Protein AF-A0A958Z8B8-F1 (afdb_monomer)

Secondary structure (DSSP, 8-state):
-HHHHHTTT--------PPPSS-HHHHHHHHHT--GGG---HHHHHHHHHHHHHHHHHHHHHHTTTSTHHHHHHHHHHH----HHHHHHHHHHTTSPPPSP-GGGS--B-HHHHHHHHHHHHTTSS---EEEEESS-SSSEEEEGGGTEEEEETT--B-HHHHHHHIIIIIIIIIHHHHHHHHSSSTHHHH--TTHHHHHHHHHHHHHHHTT---HHHHHHHHHHHHHHHHHHTT--HHHHHHIIIIIS---HHHHHHHHHHHHGGG--GGGGHHHHHHHHHHHHHHTT--SHHHHSSS--GGGHHHHHHHHHTTSSPPPSS--GGGSS-----HHHHHHHHH--

Structure (mmCIF, N/CA/C/O backbone):
data_AF-A0A958Z8B8-F1
#
_entry.id   AF-A0A958Z8B8-F1
#
loop_
_atom_site.group_PDB
_atom_site.id
_atom_site.type_symbol
_atom_site.label_atom_id
_atom_site.label_alt_id
_atom_site.label_comp_id
_atom_site.label_asym_id
_atom_site.label_entity_id
_atom_site.label_seq_id
_atom_site.pdbx_PDB_ins_code
_atom_site.Cartn_x
_atom_site.Cartn_y
_atom_site.Cartn_z
_atom_site.occupancy
_atom_site.B_iso_or_equiv
_atom_site.auth_seq_id
_atom_site.auth_comp_id
_atom_site.auth_asym_id
_atom_site.auth_atom_id
_atom_site.pdbx_PDB_model_num
ATOM 1 N N . LYS A 1 1 ? 3.724 2.718 -23.819 1.00 90.88 1 LYS A N 1
ATOM 2 C CA . LYS A 1 1 ? 4.881 1.784 -23.816 1.00 90.88 1 LYS A CA 1
ATOM 3 C C . LYS A 1 1 ? 5.516 1.636 -25.199 1.00 90.88 1 LYS A C 1
ATOM 5 O O . LYS A 1 1 ? 6.610 2.139 -25.361 1.00 90.88 1 LYS A O 1
ATOM 10 N N . LYS A 1 2 ? 4.853 1.033 -26.205 1.00 93.25 2 LYS A N 1
ATOM 11 C CA . LYS A 1 2 ? 5.439 0.878 -27.560 1.00 93.25 2 LYS A CA 1
ATOM 12 C C . LYS A 1 2 ? 5.935 2.206 -28.155 1.00 93.25 2 LYS A C 1
ATOM 14 O O . LYS A 1 2 ? 7.105 2.302 -28.482 1.00 93.25 2 LYS A O 1
ATOM 19 N N . GLN A 1 3 ? 5.082 3.235 -28.181 1.00 95.06 3 GLN A N 1
ATOM 20 C CA . GLN A 1 3 ? 5.451 4.579 -28.656 1.00 95.06 3 GLN A CA 1
ATOM 21 C C . GLN A 1 3 ? 6.666 5.161 -27.915 1.00 95.06 3 GLN A C 1
ATOM 23 O O . GLN A 1 3 ? 7.610 5.582 -28.564 1.00 95.06 3 GLN A O 1
ATOM 28 N N . PHE A 1 4 ? 6.679 5.080 -26.579 1.00 97.00 4 PHE A N 1
ATOM 29 C CA . PHE A 1 4 ? 7.802 5.521 -25.740 1.00 97.00 4 PHE A CA 1
ATOM 30 C C . PHE A 1 4 ? 9.134 4.837 -26.088 1.00 97.00 4 PHE A C 1
ATOM 32 O O . PHE A 1 4 ? 10.186 5.463 -26.085 1.00 97.00 4 PHE A O 1
ATOM 39 N N . TYR A 1 5 ? 9.109 3.540 -26.402 1.00 96.50 5 TYR A N 1
ATOM 40 C CA . TYR A 1 5 ? 10.322 2.819 -26.799 1.00 96.50 5 TYR A CA 1
ATOM 41 C C . TYR A 1 5 ? 10.745 3.149 -28.231 1.00 96.50 5 TYR A C 1
ATOM 43 O O . TYR A 1 5 ? 11.934 3.317 -28.489 1.00 96.50 5 TYR A O 1
ATOM 51 N N . CYS A 1 6 ? 9.791 3.295 -29.153 1.00 96.56 6 CYS A N 1
ATOM 52 C CA . CYS A 1 6 ? 10.074 3.699 -30.530 1.00 96.56 6 CYS A CA 1
ATOM 53 C C . CYS A 1 6 ? 10.663 5.116 -30.616 1.00 96.56 6 CYS A C 1
ATOM 55 O O . CYS A 1 6 ? 11.515 5.360 -31.464 1.00 96.56 6 CYS A O 1
ATOM 57 N N . SER A 1 7 ? 10.266 6.027 -29.724 1.00 96.00 7 SER A N 1
ATOM 58 C CA . SER A 1 7 ? 10.799 7.394 -29.651 1.00 96.00 7 SER A CA 1
ATOM 59 C C . SER A 1 7 ? 12.156 7.498 -28.944 1.00 96.00 7 SER A C 1
ATOM 61 O O . SER A 1 7 ? 12.593 8.606 -28.640 1.00 96.00 7 SER A O 1
ATOM 63 N N . LYS A 1 8 ? 12.816 6.367 -28.647 1.00 95.62 8 LYS A N 1
ATOM 64 C CA . LYS A 1 8 ? 14.061 6.319 -27.861 1.00 95.62 8 LYS A CA 1
ATOM 65 C C . LYS A 1 8 ? 13.925 7.057 -26.521 1.00 95.62 8 LYS A C 1
ATOM 67 O O . LYS A 1 8 ? 14.813 7.803 -26.134 1.00 95.62 8 LYS A O 1
ATOM 72 N N . TYR A 1 9 ? 12.798 6.836 -25.840 1.00 96.38 9 TYR A N 1
ATOM 73 C CA . TYR A 1 9 ? 12.471 7.387 -24.519 1.00 96.38 9 TYR A CA 1
ATOM 74 C C . TYR A 1 9 ? 12.188 8.897 -24.478 1.00 96.38 9 TYR A C 1
ATOM 76 O O . TYR A 1 9 ? 11.957 9.421 -23.401 1.00 96.38 9 TYR A O 1
ATOM 84 N N . ASN A 1 10 ? 12.108 9.577 -25.628 1.00 93.62 10 ASN A N 1
ATOM 85 C CA . ASN A 1 10 ? 11.775 11.006 -25.720 1.00 93.62 10 ASN A CA 1
ATOM 86 C C . ASN A 1 10 ? 10.287 11.208 -26.050 1.00 93.62 10 ASN A C 1
ATOM 88 O O . ASN A 1 10 ? 9.933 11.687 -27.128 1.00 93.62 10 ASN A O 1
ATOM 92 N N . TYR A 1 11 ? 9.388 10.719 -25.199 1.00 94.25 11 TYR A N 1
ATOM 93 C CA . TYR A 1 11 ? 7.943 10.860 -25.411 1.00 94.25 11 TYR A CA 1
ATOM 94 C C . TYR A 1 11 ? 7.203 10.860 -24.079 1.00 94.25 11 TYR A C 1
ATOM 96 O O . TYR A 1 11 ? 7.329 9.918 -23.311 1.00 94.25 11 TYR A O 1
ATOM 104 N N . GLU A 1 12 ? 6.339 11.843 -23.850 1.00 95.19 12 GLU A N 1
ATOM 105 C CA . GLU A 1 12 ? 5.512 11.888 -22.643 1.00 95.19 12 GLU A CA 1
ATOM 106 C C . GLU A 1 12 ? 4.232 11.053 -22.825 1.00 95.19 12 GLU A C 1
ATOM 108 O O . GLU A 1 12 ? 3.353 11.429 -23.619 1.00 95.19 12 GLU A O 1
ATOM 113 N N . PRO A 1 13 ? 4.080 9.909 -22.122 1.00 93.56 13 PRO A N 1
ATOM 114 C CA . PRO A 1 13 ? 2.932 9.038 -22.314 1.00 93.56 13 PRO A CA 1
ATOM 115 C C . PRO A 1 13 ? 1.612 9.713 -21.946 1.00 93.56 13 PRO A C 1
ATOM 117 O O . PRO A 1 13 ? 1.438 10.223 -20.846 1.00 93.56 13 PRO A O 1
ATOM 120 N N . GLN A 1 14 ? 0.637 9.624 -22.850 1.00 91.06 14 GLN A N 1
ATOM 121 C CA . GLN A 1 14 ? -0.723 10.096 -22.598 1.00 91.06 14 GLN A CA 1
ATOM 122 C C . GLN A 1 14 ? -1.574 8.975 -21.994 1.00 91.06 14 GLN A C 1
ATOM 124 O O . GLN A 1 14 ? -1.853 7.959 -22.642 1.00 91.06 14 GLN A O 1
ATOM 129 N N . PHE A 1 15 ? -1.984 9.148 -20.739 1.00 91.00 15 PHE A N 1
ATOM 130 C CA . PHE A 1 15 ? -2.790 8.166 -20.021 1.00 91.00 15 PHE A CA 1
ATOM 131 C C . PHE A 1 15 ? -4.285 8.354 -20.280 1.00 91.00 15 PHE A C 1
ATOM 133 O O . PHE A 1 15 ? -4.783 9.468 -20.415 1.00 91.00 15 PHE A O 1
ATOM 140 N N . LYS A 1 16 ? -5.020 7.241 -20.316 1.00 89.94 16 LYS A N 1
ATOM 141 C CA . LYS A 1 16 ? -6.482 7.233 -20.407 1.00 89.94 16 LYS A CA 1
ATOM 142 C C . LYS A 1 16 ? -7.050 6.607 -19.144 1.00 89.94 16 LYS A C 1
ATOM 144 O O . LYS A 1 16 ? -6.638 5.509 -18.772 1.00 89.94 16 LYS A O 1
ATOM 149 N N . TYR A 1 17 ? -8.009 7.289 -18.529 1.00 90.12 17 TYR A N 1
ATOM 150 C CA . TYR A 1 17 ? -8.647 6.852 -17.290 1.00 90.12 17 TYR A CA 1
ATOM 151 C C . TYR A 1 17 ? -10.132 6.553 -17.514 1.00 90.12 17 TYR A C 1
ATOM 153 O O . TYR A 1 17 ? -10.761 7.177 -18.375 1.00 90.12 17 TYR A O 1
ATOM 161 N N . PRO A 1 18 ? -10.710 5.599 -16.765 1.00 88.44 18 PRO A N 1
ATOM 162 C CA . PRO A 1 18 ? -12.152 5.393 -16.748 1.00 88.44 18 PRO A CA 1
ATOM 163 C C . PRO A 1 18 ? -12.894 6.654 -16.296 1.00 88.44 18 PRO A C 1
ATOM 165 O O . PRO A 1 18 ? -12.380 7.440 -15.503 1.00 88.44 18 PRO A O 1
ATOM 168 N N . LYS A 1 19 ? -14.139 6.811 -16.755 1.00 89.38 19 LYS A N 1
ATOM 169 C CA . LYS A 1 19 ? -15.026 7.859 -16.241 1.00 89.38 19 LYS A CA 1
ATOM 170 C C . LYS A 1 19 ? -15.350 7.603 -14.768 1.00 89.38 19 LYS A C 1
ATOM 172 O O . LYS A 1 19 ? -15.558 6.453 -14.370 1.00 89.38 19 LYS A O 1
ATOM 177 N N . LEU A 1 20 ? -15.445 8.683 -13.996 1.00 90.94 20 LEU A N 1
ATOM 178 C CA . LEU A 1 20 ? -15.900 8.632 -12.611 1.00 90.94 20 LEU A CA 1
ATOM 179 C C . LEU A 1 20 ? -17.333 8.101 -12.551 1.00 90.94 20 LEU A C 1
ATOM 181 O O . LEU A 1 20 ? -18.185 8.474 -13.357 1.00 90.94 20 LEU A O 1
ATOM 185 N N . LYS A 1 21 ? -17.581 7.203 -11.596 1.00 90.81 21 LYS A N 1
ATOM 186 C CA . LYS A 1 21 ? -18.885 6.554 -11.385 1.00 90.81 21 LYS A CA 1
ATOM 187 C C . LYS A 1 21 ? -19.650 7.134 -10.191 1.00 90.81 21 LYS A C 1
ATOM 189 O O . LYS A 1 21 ? -20.615 6.532 -9.737 1.00 90.81 21 LYS A O 1
ATOM 194 N N . PHE A 1 22 ? -19.207 8.272 -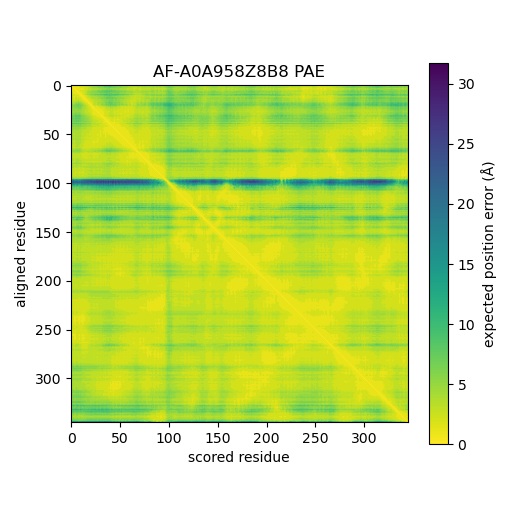9.669 1.00 92.50 22 PHE A N 1
ATOM 195 C CA . PHE A 1 22 ? -19.811 8.963 -8.535 1.00 92.50 22 PHE A CA 1
ATOM 196 C C . PHE A 1 22 ? -19.742 10.482 -8.743 1.00 92.50 22 PHE A C 1
ATOM 198 O O . PHE A 1 22 ? -19.062 10.961 -9.648 1.00 92.50 22 PHE A O 1
ATOM 205 N N . ASN A 1 23 ? -20.459 11.232 -7.906 1.00 94.94 23 ASN A N 1
ATOM 206 C CA . ASN A 1 23 ? -20.422 12.694 -7.867 1.00 94.94 23 ASN A CA 1
ATOM 207 C C . ASN A 1 23 ? -19.707 13.126 -6.578 1.00 94.94 23 ASN A C 1
ATOM 209 O O . ASN A 1 23 ? -20.257 12.902 -5.496 1.00 94.94 23 ASN A O 1
ATOM 213 N N . GLY A 1 24 ? -18.497 13.687 -6.675 1.00 94.19 24 GLY A N 1
ATOM 214 C CA . GLY A 1 24 ? -17.690 13.995 -5.492 1.00 94.19 24 GLY A CA 1
ATOM 215 C C . GLY A 1 24 ? -18.301 15.099 -4.642 1.00 94.19 24 GLY A C 1
ATOM 216 O O . GLY A 1 24 ? -18.402 14.923 -3.434 1.00 94.19 24 GLY A O 1
ATOM 217 N N . TYR A 1 25 ? -18.867 16.152 -5.242 1.00 93.81 25 TYR A N 1
ATOM 218 C CA . TYR A 1 25 ? -19.584 17.198 -4.493 1.00 93.81 25 TYR A CA 1
ATOM 219 C C . TYR A 1 25 ? -20.701 16.639 -3.589 1.00 93.81 25 TYR A C 1
ATOM 221 O O . TYR A 1 25 ? -20.824 17.020 -2.423 1.00 93.81 25 TYR A O 1
ATOM 229 N N . LYS A 1 26 ? -21.508 15.691 -4.090 1.00 96.06 26 LYS A N 1
ATOM 230 C CA . LYS A 1 26 ? -22.543 15.022 -3.280 1.00 96.06 26 LYS A CA 1
ATOM 231 C C . LYS A 1 26 ? -21.943 14.191 -2.142 1.00 96.06 26 LYS A C 1
ATOM 233 O O . LYS A 1 26 ? -22.526 14.160 -1.057 1.00 96.06 26 LYS A O 1
ATOM 238 N N . LEU A 1 27 ? -20.809 13.529 -2.372 1.00 95.19 27 LEU A N 1
ATOM 239 C CA . LEU A 1 27 ? -20.109 12.771 -1.333 1.00 95.19 27 LEU A CA 1
ATOM 240 C C . LEU A 1 27 ? -19.520 13.695 -0.262 1.00 95.19 27 LEU A C 1
ATOM 242 O O . LEU A 1 27 ? -19.774 13.456 0.913 1.00 95.19 27 LEU A O 1
ATOM 246 N N . HIS A 1 28 ? -18.858 14.790 -0.646 1.00 94.94 28 HIS A N 1
ATOM 247 C CA . HIS A 1 28 ? -18.374 15.812 0.290 1.00 94.94 28 HIS A CA 1
ATOM 248 C C . HIS A 1 28 ? -19.495 16.335 1.183 1.00 94.94 28 HIS A C 1
ATOM 250 O O . HIS A 1 28 ? -19.374 16.324 2.404 1.00 94.94 28 HIS A O 1
ATOM 256 N N . ARG A 1 29 ? -20.638 16.705 0.588 1.00 95.62 29 ARG A N 1
ATOM 257 C CA . ARG A 1 29 ? -21.810 17.136 1.358 1.00 95.62 29 ARG A CA 1
ATOM 258 C C . ARG A 1 29 ? -22.283 16.057 2.335 1.00 95.62 29 ARG A C 1
ATOM 260 O O . ARG A 1 29 ? -22.669 16.383 3.451 1.00 95.62 29 ARG A O 1
ATOM 267 N N . SER A 1 30 ? -22.256 14.792 1.919 1.00 95.06 30 SER A N 1
ATOM 268 C CA . SER A 1 30 ? -22.671 13.667 2.764 1.00 95.06 30 SER A CA 1
ATOM 269 C C . SER A 1 30 ? -21.716 13.462 3.943 1.00 95.06 30 SER A C 1
ATOM 271 O O . SER A 1 30 ? -22.185 13.247 5.061 1.00 95.06 30 SER A O 1
ATOM 273 N N . PHE A 1 31 ? -20.404 13.596 3.728 1.00 93.56 31 PHE A N 1
ATOM 274 C CA . PHE A 1 31 ? -19.407 13.536 4.797 1.00 93.56 31 PHE A CA 1
ATOM 275 C C . PHE A 1 31 ? -19.532 14.710 5.772 1.00 93.56 31 PHE A C 1
ATOM 277 O O . PHE A 1 31 ? -19.698 14.485 6.963 1.00 93.56 31 PHE A O 1
ATOM 284 N N . CYS A 1 32 ? -19.580 15.954 5.294 1.00 91.69 32 CYS A N 1
ATOM 285 C CA . CYS A 1 32 ? -19.700 17.120 6.179 1.00 91.69 32 CYS A CA 1
ATOM 286 C C . CYS A 1 32 ? -21.050 17.207 6.917 1.00 91.69 32 CYS A C 1
ATOM 288 O O . CYS A 1 32 ? -21.188 17.992 7.846 1.00 91.69 32 CYS A O 1
ATOM 290 N N . SER A 1 33 ? -22.060 16.434 6.501 1.00 95.75 3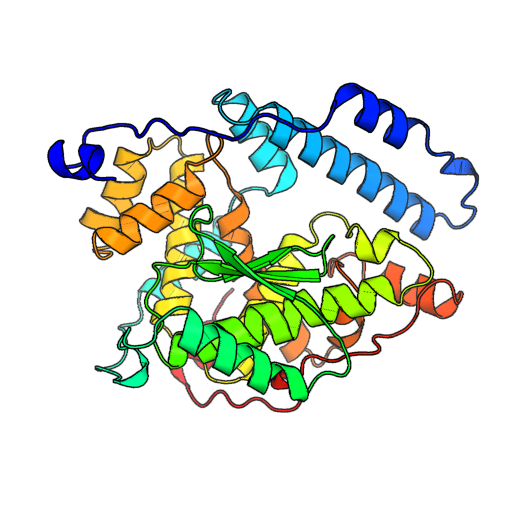3 SER A N 1
ATOM 291 C CA . SER A 1 33 ? -23.364 16.371 7.178 1.00 95.75 33 SER A CA 1
ATOM 292 C C . SER A 1 33 ? -23.443 15.346 8.315 1.00 95.75 33 SER A C 1
ATOM 294 O O . SER A 1 33 ? -24.497 15.227 8.947 1.00 95.75 33 SER A O 1
ATOM 296 N N . GLN A 1 34 ? -22.373 14.576 8.557 1.00 95.19 34 GLN A N 1
ATOM 297 C CA . GLN A 1 34 ? -22.332 13.637 9.677 1.00 95.19 34 GLN A CA 1
ATOM 298 C C . GLN A 1 34 ? -22.400 14.397 11.007 1.00 95.19 34 GLN A C 1
ATOM 300 O O . GLN A 1 34 ? -21.723 15.401 11.197 1.00 95.19 34 GLN A O 1
ATOM 305 N N . ARG A 1 35 ? -23.227 13.900 11.931 1.00 96.06 35 ARG A N 1
ATOM 306 C CA . ARG A 1 35 ? -23.485 14.524 13.238 1.00 96.06 35 ARG A CA 1
ATOM 307 C C . ARG A 1 35 ? -22.467 14.059 14.277 1.00 96.06 35 ARG A C 1
ATOM 309 O O . ARG A 1 35 ? -22.818 13.291 15.177 1.00 96.06 35 ARG A O 1
ATOM 316 N N . LEU A 1 36 ? -21.204 14.442 14.096 1.00 96.12 36 LEU A N 1
ATOM 317 C CA . LEU A 1 36 ? -20.100 14.019 14.967 1.00 96.12 36 LEU A CA 1
ATOM 318 C C . LEU A 1 36 ? -20.237 14.539 16.402 1.00 96.12 36 LEU A C 1
ATOM 320 O O . LEU A 1 36 ? -19.742 13.905 17.328 1.00 96.12 36 LEU A O 1
ATOM 324 N N . GLU A 1 37 ? -20.979 15.626 16.611 1.00 95.44 37 GLU A N 1
ATOM 325 C CA . GLU A 1 37 ? -21.297 16.181 17.928 1.00 95.44 37 GLU A CA 1
ATOM 326 C C . GLU A 1 37 ? -22.075 15.217 18.839 1.00 95.44 37 GLU A C 1
ATOM 328 O O . GLU A 1 37 ? -22.179 15.458 20.035 1.00 95.44 37 GLU A O 1
ATOM 333 N N . ARG A 1 38 ? -22.618 14.124 18.284 1.00 97.06 38 ARG A N 1
ATOM 334 C CA . ARG A 1 38 ? -23.305 13.057 19.032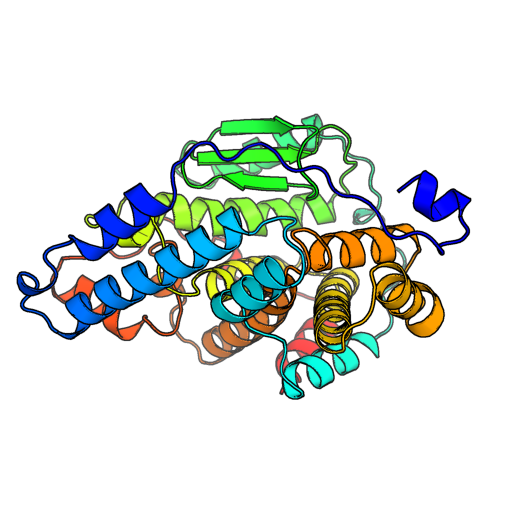 1.00 97.06 38 ARG A CA 1
ATOM 335 C C . ARG A 1 38 ? -22.366 11.997 19.602 1.00 97.06 38 ARG A C 1
ATOM 337 O O . ARG A 1 38 ? -22.835 11.098 20.293 1.00 97.06 38 ARG A O 1
ATOM 344 N N . ILE A 1 39 ? -21.091 12.032 19.230 1.00 97.50 39 ILE A N 1
ATOM 345 C CA . ILE A 1 39 ? -20.073 11.150 19.788 1.00 97.50 39 ILE A CA 1
ATOM 346 C C . ILE A 1 39 ? -19.509 11.875 21.012 1.00 97.50 39 ILE A C 1
ATOM 348 O O . ILE A 1 39 ? -18.781 12.859 20.868 1.00 97.50 39 ILE A O 1
ATOM 352 N N . ASP A 1 40 ? -19.901 11.415 22.201 1.00 97.00 40 ASP A N 1
ATOM 353 C CA . ASP A 1 40 ? -19.489 12.024 23.474 1.00 97.00 40 ASP A CA 1
ATOM 354 C C . ASP A 1 40 ? -17.990 11.831 23.737 1.00 97.00 40 ASP A C 1
ATOM 356 O O . ASP A 1 40 ? -17.326 12.724 24.262 1.00 97.00 40 ASP A O 1
ATOM 360 N N . ASP A 1 41 ? -17.451 10.678 23.332 1.00 98.12 41 ASP A N 1
ATOM 361 C CA . ASP A 1 41 ? -16.032 10.366 23.454 1.00 98.12 41 ASP A CA 1
ATOM 362 C C . ASP A 1 41 ? -15.196 11.206 22.478 1.00 98.12 41 ASP A C 1
ATOM 364 O O . ASP A 1 41 ? -15.303 11.072 21.255 1.00 98.12 41 ASP A O 1
ATOM 368 N N . GLU A 1 42 ? -14.356 12.085 23.023 1.00 97.25 42 GLU A N 1
ATOM 369 C CA . GLU A 1 42 ? -13.576 13.044 22.242 1.00 97.25 42 GLU A CA 1
ATOM 370 C C . GLU A 1 42 ? -12.558 12.370 21.316 1.00 97.25 42 GLU A C 1
ATOM 372 O O . GLU A 1 42 ? -12.411 12.788 20.166 1.00 97.25 42 GLU A O 1
ATOM 377 N N . GLN A 1 43 ? -11.904 11.301 21.776 1.00 97.00 43 GLN A N 1
ATOM 378 C CA . GLN A 1 43 ? -10.888 10.597 20.997 1.00 97.00 43 GLN A CA 1
ATOM 379 C C . GLN A 1 43 ? -11.517 9.880 19.796 1.00 97.00 43 GLN A C 1
ATOM 381 O O . GLN A 1 43 ? -11.006 9.958 18.675 1.00 97.00 43 GLN A O 1
ATOM 386 N N . ILE A 1 44 ? -12.654 9.212 20.008 1.00 97.94 44 ILE A N 1
ATOM 387 C CA . ILE A 1 44 ? -13.401 8.556 18.930 1.00 97.94 44 ILE A CA 1
ATOM 388 C C . ILE A 1 44 ? -13.971 9.608 17.977 1.00 97.94 44 ILE A C 1
ATOM 390 O O . ILE A 1 44 ? -13.888 9.436 16.760 1.00 97.94 44 ILE A O 1
ATOM 394 N N . ARG A 1 45 ? -14.518 10.713 18.492 1.00 98.06 45 ARG A N 1
ATOM 395 C CA . ARG A 1 45 ? -15.031 11.808 17.660 1.00 98.06 45 ARG A CA 1
ATOM 396 C C . ARG A 1 45 ? -13.944 12.370 16.741 1.00 98.06 45 ARG A C 1
ATOM 398 O O . ARG A 1 45 ? -14.210 12.522 15.548 1.00 98.06 45 ARG A O 1
ATOM 405 N N . GLN A 1 46 ? -12.736 12.592 17.266 1.00 98.06 46 GLN A N 1
ATOM 406 C CA . GLN A 1 46 ? -11.593 13.061 16.481 1.00 98.06 46 GLN A CA 1
ATOM 407 C C . GLN A 1 46 ? -11.227 12.078 15.361 1.00 98.06 46 GLN A C 1
ATOM 409 O O . GLN A 1 46 ? -11.072 12.494 14.218 1.00 98.06 46 GLN A O 1
ATOM 414 N N . LEU A 1 47 ? -11.186 10.767 15.639 1.00 97.94 47 LEU A N 1
ATOM 415 C CA . LEU A 1 47 ? -10.951 9.752 14.600 1.00 97.94 47 LEU A CA 1
ATOM 416 C C . LEU A 1 47 ? -11.962 9.871 13.446 1.00 97.94 47 LEU A C 1
ATOM 418 O O . LEU A 1 47 ? -11.580 9.805 12.279 1.00 97.94 47 LEU A O 1
ATOM 422 N N . TYR A 1 48 ? -13.255 10.032 13.742 1.00 97.75 48 TYR A N 1
ATOM 423 C CA . TYR A 1 48 ? -14.271 10.170 12.693 1.00 97.75 48 TYR A CA 1
ATOM 424 C C . TYR A 1 48 ? -14.141 11.483 11.911 1.00 97.75 48 TYR A C 1
ATOM 426 O O . TYR A 1 48 ? -14.400 11.493 10.703 1.00 97.75 48 TYR A O 1
ATOM 434 N N . GLU A 1 49 ? -13.738 12.569 12.568 1.00 97.19 49 GLU A N 1
ATOM 435 C CA . GLU A 1 49 ? -13.434 13.838 11.907 1.00 97.19 49 GLU A CA 1
ATOM 436 C C . GLU A 1 49 ? -12.248 13.689 10.942 1.00 97.19 49 GLU A C 1
ATOM 438 O O . GLU A 1 49 ? -12.365 14.025 9.759 1.00 97.19 49 GLU A O 1
ATOM 443 N N . ASP A 1 50 ? -11.157 13.071 11.394 1.00 97.38 50 ASP A N 1
ATOM 444 C CA . ASP A 1 50 ? -9.976 12.822 10.566 1.00 97.38 50 ASP A CA 1
ATOM 445 C C . ASP A 1 50 ? -10.311 11.918 9.367 1.00 97.38 50 ASP A C 1
ATOM 447 O O . ASP A 1 50 ? -9.867 12.169 8.244 1.00 97.38 50 ASP A O 1
ATOM 451 N N . VAL A 1 51 ? -11.154 10.895 9.566 1.00 97.19 51 VAL A N 1
ATOM 452 C CA . VAL A 1 51 ? -11.671 10.049 8.475 1.00 97.19 51 VAL A CA 1
ATOM 453 C C . VAL A 1 51 ? -12.449 10.890 7.460 1.00 97.19 51 VAL A C 1
ATOM 455 O O . VAL A 1 51 ? -12.255 10.736 6.256 1.00 97.19 51 VAL A O 1
ATOM 458 N N . ILE A 1 52 ? -13.312 11.810 7.889 1.00 96.44 52 ILE A N 1
ATOM 459 C CA . ILE A 1 52 ? -14.049 12.680 6.958 1.00 96.44 52 ILE A CA 1
ATOM 460 C C . ILE A 1 52 ? -13.093 13.537 6.118 1.00 96.44 52 ILE A C 1
ATOM 462 O O . ILE A 1 52 ? -13.288 13.653 4.898 1.00 96.44 52 ILE A O 1
ATOM 466 N N . TYR A 1 53 ? -12.062 14.116 6.735 1.00 95.44 53 TYR A N 1
ATOM 467 C CA . TYR A 1 53 ? -11.088 14.944 6.024 1.00 95.44 53 TYR A CA 1
ATOM 468 C C . TYR A 1 53 ? -10.214 14.134 5.066 1.00 95.44 53 TYR A C 1
ATOM 470 O O . TYR A 1 53 ? -10.035 14.554 3.918 1.00 95.44 53 TYR A O 1
ATOM 478 N N . GLU A 1 54 ? -9.757 12.950 5.478 1.00 95.75 54 GLU A N 1
ATOM 479 C CA . GLU A 1 54 ? -8.988 12.038 4.629 1.00 95.75 54 GLU A CA 1
ATOM 480 C C . GLU A 1 54 ? -9.774 11.672 3.363 1.00 95.75 54 GLU A C 1
ATOM 482 O O . GLU A 1 54 ? -9.305 11.866 2.238 1.00 95.75 54 GLU A O 1
ATOM 487 N N . TYR A 1 55 ? -11.008 11.184 3.520 1.00 95.44 55 TYR A N 1
ATOM 488 C CA . TYR A 1 55 ? -11.812 10.739 2.379 1.00 95.44 55 TYR A CA 1
ATOM 489 C C . TYR A 1 55 ? -12.249 11.895 1.489 1.00 95.44 55 TYR A C 1
ATOM 491 O O . TYR A 1 55 ? -12.370 11.714 0.275 1.00 95.44 55 TYR A O 1
ATOM 499 N N . SER A 1 56 ? -12.439 13.085 2.060 1.00 95.31 56 SER A N 1
ATOM 500 C CA . SER A 1 56 ? -12.632 14.300 1.270 1.00 95.31 56 SER A CA 1
ATOM 501 C C . SER A 1 56 ? -11.402 14.577 0.397 1.00 95.31 56 SER A C 1
ATOM 503 O O . SER A 1 56 ? -11.548 14.740 -0.813 1.00 95.31 56 SER A O 1
ATOM 505 N N . GLY A 1 57 ? -10.189 14.525 0.953 1.00 94.94 57 GLY A N 1
ATOM 506 C CA . GLY A 1 57 ? -8.953 14.672 0.173 1.00 94.94 57 GLY A CA 1
ATOM 507 C C . GLY A 1 57 ? -8.794 13.608 -0.921 1.00 94.94 57 GLY A C 1
ATOM 508 O O . GLY A 1 57 ? -8.424 13.922 -2.055 1.00 94.94 57 GLY A O 1
ATOM 509 N N . LEU A 1 58 ? -9.152 12.353 -0.634 1.00 95.25 58 LEU A N 1
ATOM 510 C CA . LEU A 1 58 ? -9.114 11.274 -1.626 1.00 95.25 58 LEU A CA 1
ATOM 511 C C . LEU A 1 58 ? -10.129 11.478 -2.761 1.00 95.25 58 LEU A C 1
ATOM 513 O O . LEU A 1 58 ? -9.814 11.180 -3.916 1.00 95.25 58 LEU A O 1
ATOM 517 N N . ILE A 1 59 ? -11.323 12.005 -2.470 1.00 95.69 59 ILE A N 1
ATOM 518 C CA . ILE A 1 59 ? -12.299 12.379 -3.504 1.00 95.69 59 ILE A CA 1
ATOM 519 C C . ILE A 1 59 ? -11.729 13.479 -4.399 1.00 95.69 59 ILE A C 1
ATOM 521 O O . ILE A 1 59 ? -11.747 13.309 -5.618 1.00 95.69 59 ILE A O 1
ATOM 525 N N . GLU A 1 60 ? -11.168 14.546 -3.821 1.00 94.81 60 GLU A N 1
ATOM 526 C CA . GLU A 1 60 ? -10.524 15.634 -4.575 1.00 94.81 60 GLU A CA 1
ATOM 527 C C . GLU A 1 60 ? -9.407 15.088 -5.480 1.00 94.81 60 GLU A C 1
ATOM 529 O O . GLU A 1 60 ? -9.301 15.441 -6.661 1.00 94.81 60 GLU A O 1
ATOM 534 N N . CYS A 1 61 ? -8.595 14.169 -4.954 1.00 95.12 61 CYS A N 1
ATOM 535 C CA . CYS A 1 61 ? -7.548 13.483 -5.704 1.00 95.12 61 CYS A CA 1
ATOM 536 C C . CYS A 1 61 ? -8.127 12.714 -6.904 1.00 95.12 61 CYS A C 1
ATOM 538 O O . CYS A 1 61 ? -7.662 12.872 -8.033 1.00 95.12 61 CYS A O 1
ATOM 540 N N . ILE A 1 62 ? -9.204 11.949 -6.709 1.00 94.88 62 ILE A N 1
ATOM 541 C CA . ILE A 1 62 ? -9.861 11.196 -7.787 1.00 94.88 62 ILE A CA 1
ATOM 542 C C . ILE A 1 62 ? -10.513 12.126 -8.828 1.00 94.88 62 ILE A C 1
ATOM 544 O O . ILE A 1 62 ? -10.387 11.876 -10.029 1.00 94.88 62 ILE A O 1
ATOM 548 N N . GLU A 1 63 ? -11.181 13.203 -8.404 1.00 95.44 63 GLU A N 1
ATOM 549 C CA . GLU A 1 63 ? -11.823 14.179 -9.302 1.00 95.44 63 GLU A CA 1
ATOM 550 C C . GLU A 1 63 ? -10.821 14.925 -10.185 1.00 95.44 63 GLU A C 1
ATOM 552 O O . GLU A 1 63 ? -11.157 15.379 -11.281 1.00 95.44 63 GLU A O 1
ATOM 557 N N . THR A 1 64 ? -9.576 15.021 -9.725 1.00 95.62 64 THR A N 1
ATOM 558 C CA . THR A 1 64 ? -8.515 15.750 -10.417 1.00 95.62 64 THR A CA 1
ATOM 559 C C . THR A 1 64 ? -7.599 14.869 -11.260 1.00 95.62 64 THR A C 1
ATOM 561 O O . THR A 1 64 ? -6.687 15.405 -11.890 1.00 95.62 64 THR A O 1
ATOM 564 N N . ILE A 1 65 ? -7.858 13.556 -11.357 1.00 94.88 65 ILE A N 1
ATOM 565 C CA . ILE A 1 65 ? -7.110 12.637 -12.231 1.00 94.88 65 ILE A CA 1
ATOM 566 C C . ILE A 1 65 ? -7.004 13.215 -13.648 1.00 94.88 65 ILE A C 1
ATOM 568 O O . ILE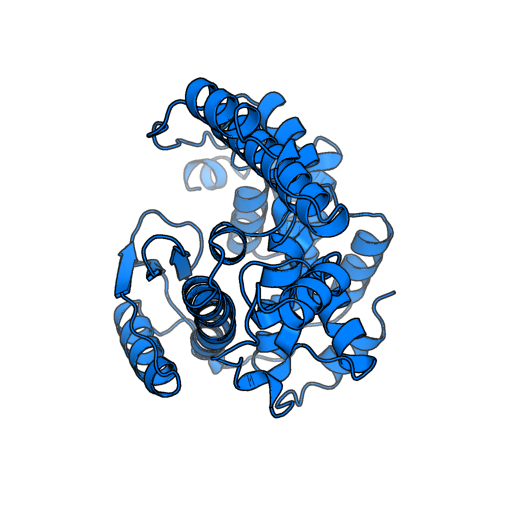 A 1 65 ? -8.000 13.570 -14.276 1.00 94.88 65 ILE A O 1
ATOM 572 N N . ASN A 1 66 ? -5.778 13.242 -14.175 1.00 89.19 66 ASN A N 1
ATOM 573 C CA . ASN A 1 66 ? -5.442 13.757 -15.504 1.00 89.19 66 ASN A CA 1
ATOM 574 C C . ASN A 1 66 ? -5.640 15.276 -15.684 1.00 89.19 66 ASN A C 1
ATOM 576 O O . ASN A 1 66 ? -5.606 15.760 -16.814 1.00 89.19 66 ASN A O 1
ATOM 580 N N . LEU A 1 67 ? -5.800 16.040 -14.597 1.00 92.69 67 LEU A N 1
ATOM 581 C CA . LEU A 1 67 ? -5.837 17.512 -14.605 1.00 92.69 67 LEU A CA 1
ATOM 582 C C . LEU A 1 67 ? -4.481 18.136 -14.213 1.00 92.69 67 LEU A C 1
ATOM 584 O O . LEU A 1 67 ? -4.420 19.242 -13.667 1.00 92.69 67 LEU A O 1
ATOM 588 N N . GLY A 1 68 ? -3.382 17.420 -14.477 1.00 88.31 68 GLY A N 1
ATOM 589 C CA . GLY A 1 68 ? -2.010 17.884 -14.256 1.00 88.31 68 GLY A CA 1
ATOM 590 C C . GLY A 1 68 ? -1.715 18.204 -12.789 1.00 88.31 68 GLY A C 1
ATOM 591 O O . GLY A 1 68 ? -1.946 17.378 -11.908 1.00 88.31 68 GLY A O 1
ATOM 592 N N . ARG A 1 69 ? -1.230 19.426 -12.519 1.00 91.88 69 ARG A N 1
ATOM 593 C CA . ARG A 1 69 ? -0.787 19.864 -11.181 1.00 91.88 69 ARG A CA 1
ATOM 594 C C . ARG A 1 69 ? -1.856 19.729 -10.092 1.00 91.88 69 ARG A C 1
ATOM 596 O O . ARG A 1 69 ? -1.501 19.501 -8.943 1.00 91.88 69 ARG A O 1
ATOM 603 N N . LYS A 1 70 ? -3.148 19.832 -10.436 1.00 95.81 70 LYS A N 1
ATOM 604 C CA . LYS A 1 70 ? -4.239 19.652 -9.462 1.00 95.81 70 LYS A CA 1
ATOM 605 C C . LYS A 1 70 ? -4.214 18.256 -8.838 1.00 95.81 70 LYS A C 1
ATOM 607 O O . LYS A 1 70 ? -4.286 18.145 -7.620 1.00 95.81 70 LYS A O 1
ATOM 612 N N . PHE A 1 71 ? -4.042 17.216 -9.660 1.00 96.44 71 PHE A N 1
ATOM 613 C CA . PHE A 1 71 ? -3.891 15.850 -9.160 1.00 96.44 71 PHE A CA 1
ATOM 614 C C . PHE A 1 71 ? -2.662 15.723 -8.271 1.00 96.44 71 PHE A C 1
ATOM 616 O O . PHE A 1 71 ? -2.748 15.181 -7.178 1.00 96.44 71 PHE A O 1
ATOM 623 N N . TYR A 1 72 ? -1.527 16.244 -8.738 1.00 96.00 72 TYR A N 1
ATOM 624 C CA . TYR A 1 72 ? -0.263 16.143 -8.019 1.00 96.00 72 TYR A CA 1
ATOM 625 C C . TYR A 1 72 ? -0.342 16.748 -6.611 1.00 96.00 72 TYR A C 1
ATOM 627 O O . TYR A 1 72 ? 0.047 16.092 -5.650 1.00 96.00 72 TYR A O 1
ATOM 635 N N . TYR A 1 73 ? -0.909 17.950 -6.455 1.00 96.19 73 TYR A N 1
ATOM 636 C CA . TYR A 1 73 ? -1.060 18.568 -5.132 1.00 96.19 73 TYR A CA 1
ATOM 637 C C . TYR A 1 73 ? -2.020 17.799 -4.221 1.00 96.19 73 TYR A C 1
ATOM 639 O O . TYR A 1 73 ? -1.739 17.650 -3.034 1.00 96.19 73 TYR A O 1
ATOM 647 N N . ASN A 1 74 ? -3.108 17.249 -4.766 1.00 96.50 74 ASN A N 1
ATOM 648 C CA . ASN A 1 74 ? -4.005 16.393 -3.991 1.00 96.50 74 ASN A CA 1
ATOM 649 C C . ASN A 1 74 ? -3.334 15.066 -3.606 1.00 96.50 74 ASN A C 1
ATOM 651 O O . ASN A 1 74 ? -3.493 14.600 -2.483 1.00 96.50 74 ASN A O 1
ATOM 655 N N . SER A 1 75 ? -2.520 14.484 -4.491 1.00 96.38 75 SER A N 1
ATOM 656 C CA . SER A 1 75 ? -1.710 13.309 -4.168 1.00 96.38 75 SER A CA 1
ATOM 657 C C . SER A 1 75 ? -0.688 13.617 -3.075 1.00 96.38 75 SER A C 1
ATOM 659 O O . SER A 1 75 ? -0.533 12.819 -2.160 1.00 96.38 75 SER A O 1
ATOM 661 N N . LEU A 1 76 ? -0.006 14.763 -3.135 1.00 94.94 76 LEU A N 1
ATOM 662 C CA . LEU A 1 76 ? 0.912 15.192 -2.078 1.00 94.94 76 LEU A CA 1
ATOM 663 C C . LEU A 1 76 ? 0.192 15.372 -0.741 1.00 94.94 76 LEU A C 1
ATOM 665 O O . LEU A 1 76 ? 0.702 14.925 0.278 1.00 94.94 76 LEU A O 1
ATOM 669 N N . LYS A 1 77 ? -0.994 15.988 -0.741 1.00 94.38 77 LYS A N 1
ATOM 670 C CA . LYS A 1 77 ? -1.813 16.154 0.466 1.00 94.38 77 LYS A CA 1
ATOM 671 C C . LYS A 1 77 ? -2.196 14.801 1.076 1.00 94.38 77 LYS A C 1
ATOM 673 O O . LYS A 1 77 ? -2.088 14.644 2.282 1.00 94.38 77 LYS A O 1
ATOM 678 N N . SER A 1 78 ? -2.612 13.839 0.249 1.00 94.31 78 SER A N 1
ATOM 679 C CA . SER A 1 78 ? -3.096 12.529 0.713 1.00 94.31 78 SER A CA 1
ATOM 680 C C . SER A 1 78 ? -2.015 11.475 0.939 1.00 94.31 78 SER A C 1
ATOM 682 O O . SER A 1 78 ? -2.304 10.464 1.554 1.00 94.31 78 SER A O 1
ATOM 684 N N . PHE A 1 79 ? -0.811 11.617 0.386 1.00 95.81 79 PHE A N 1
ATOM 685 C CA . PHE A 1 79 ? 0.216 10.568 0.477 1.00 95.81 79 PHE A CA 1
ATOM 686 C C . PHE A 1 79 ? 1.606 11.099 0.817 1.00 95.81 79 PHE A C 1
ATOM 688 O O . PHE A 1 79 ? 2.533 10.309 0.966 1.00 95.81 79 PHE A O 1
ATOM 695 N N . GLY A 1 80 ? 1.785 12.415 0.903 1.00 94.88 80 GLY A N 1
ATOM 696 C CA . GLY A 1 80 ? 3.075 13.039 1.159 1.00 94.88 80 GLY A CA 1
ATOM 697 C C . GLY A 1 80 ? 4.102 12.814 0.048 1.00 94.88 80 GLY A C 1
ATOM 698 O O . GLY A 1 80 ? 3.778 12.481 -1.099 1.00 94.88 80 GLY A O 1
ATOM 699 N N . THR A 1 81 ? 5.361 13.008 0.426 1.00 94.62 81 THR A N 1
ATOM 700 C CA . THR A 1 81 ? 6.572 12.811 -0.378 1.00 94.62 81 THR A CA 1
ATOM 701 C C . THR A 1 81 ? 7.647 12.205 0.529 1.00 94.62 81 THR A C 1
ATOM 703 O O . THR A 1 81 ? 7.631 12.504 1.726 1.00 94.62 81 THR A O 1
ATOM 706 N N . PRO A 1 82 ? 8.578 11.383 0.009 1.00 96.62 82 PRO A N 1
ATOM 707 C CA . PRO A 1 82 ? 9.678 10.867 0.815 1.00 96.62 82 PRO A CA 1
ATOM 708 C C . PRO A 1 82 ? 10.518 12.000 1.415 1.00 96.62 82 PRO A C 1
ATOM 710 O O . PRO A 1 82 ? 10.748 13.032 0.778 1.00 96.62 82 PRO A O 1
ATOM 713 N N . THR A 1 83 ? 10.996 11.775 2.634 1.00 96.62 83 THR A N 1
ATOM 714 C CA . THR A 1 83 ? 11.943 12.644 3.337 1.00 96.62 83 THR A CA 1
ATOM 715 C C . THR A 1 83 ? 13.383 12.387 2.879 1.00 96.62 83 THR A C 1
ATOM 717 O O . THR A 1 83 ? 13.682 11.409 2.190 1.00 96.62 83 THR A O 1
ATOM 720 N N . GLU A 1 84 ? 14.321 13.240 3.299 1.00 96.62 84 GLU A N 1
ATOM 721 C CA . GLU A 1 84 ? 15.753 13.000 3.068 1.00 96.62 84 GLU A CA 1
ATOM 722 C C . GLU A 1 84 ? 16.219 11.674 3.687 1.00 96.62 84 GLU A C 1
ATOM 724 O O . GLU A 1 84 ? 16.963 10.920 3.064 1.00 96.62 84 GLU A O 1
ATOM 729 N N . LYS A 1 85 ? 15.689 11.337 4.865 1.00 97.31 85 LYS A N 1
ATOM 730 C CA . LYS A 1 85 ? 15.944 10.071 5.552 1.00 97.31 85 LYS A CA 1
ATOM 731 C C . LYS A 1 85 ? 15.481 8.864 4.728 1.00 97.31 85 LYS A C 1
ATOM 733 O O . LYS A 1 85 ? 16.235 7.903 4.575 1.00 97.31 85 LYS A O 1
ATOM 738 N N . ASP A 1 86 ? 14.293 8.936 4.123 1.00 97.81 86 ASP A N 1
ATOM 739 C CA . ASP A 1 86 ? 13.791 7.884 3.225 1.00 97.81 86 ASP A CA 1
ATOM 740 C C . ASP A 1 86 ? 14.698 7.712 1.998 1.00 97.81 86 ASP A C 1
ATOM 742 O O . ASP A 1 86 ? 14.966 6.590 1.558 1.00 97.81 86 ASP A O 1
ATOM 746 N N . LEU A 1 87 ? 15.220 8.819 1.459 1.00 97.94 87 LEU A N 1
ATOM 747 C CA . LEU A 1 87 ? 16.156 8.801 0.334 1.00 97.94 87 LEU A CA 1
ATOM 748 C C . LEU A 1 87 ? 17.508 8.197 0.708 1.00 97.94 87 LEU A C 1
ATOM 750 O O . LEU A 1 87 ? 18.087 7.460 -0.094 1.00 97.94 87 LEU A O 1
ATOM 754 N N . GLU A 1 88 ? 18.026 8.497 1.896 1.00 97.94 88 GLU A N 1
ATOM 755 C CA . GLU A 1 88 ? 19.248 7.882 2.411 1.00 97.94 88 GLU A CA 1
ATOM 756 C C . GLU A 1 88 ? 19.077 6.373 2.599 1.00 97.94 88 GLU A C 1
ATOM 758 O O . GLU A 1 88 ? 19.911 5.609 2.109 1.00 97.94 88 GLU A O 1
ATOM 763 N N . ASN A 1 89 ? 17.975 5.945 3.221 1.00 97.94 89 ASN A N 1
ATOM 764 C CA . ASN A 1 89 ? 17.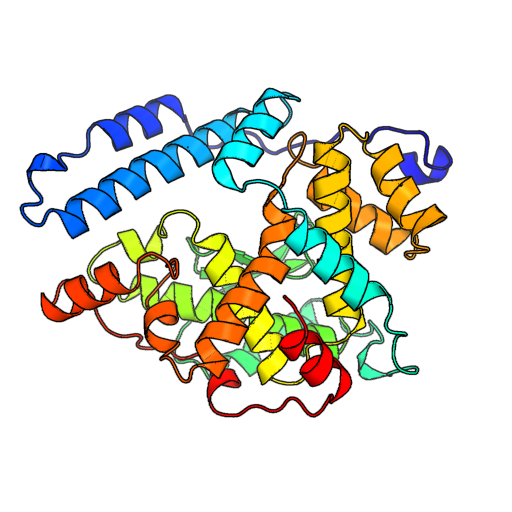642 4.533 3.418 1.00 97.94 89 ASN A CA 1
ATOM 765 C C . ASN A 1 89 ? 17.498 3.804 2.069 1.00 97.94 89 ASN A C 1
ATOM 767 O O . ASN A 1 89 ? 18.083 2.736 1.867 1.00 97.94 89 ASN A O 1
ATOM 771 N N . ALA A 1 90 ? 16.812 4.412 1.095 1.00 98.12 90 ALA A N 1
ATOM 772 C CA . ALA A 1 90 ? 16.712 3.875 -0.260 1.00 98.12 90 ALA A CA 1
ATOM 773 C C . ALA A 1 90 ? 18.092 3.736 -0.923 1.00 98.12 90 ALA A C 1
ATOM 775 O O . ALA A 1 90 ? 18.432 2.668 -1.429 1.00 98.12 90 ALA A O 1
ATOM 776 N N . LYS A 1 91 ? 18.925 4.784 -0.895 1.00 97.81 91 LYS A N 1
ATOM 777 C CA . LYS A 1 91 ? 20.281 4.744 -1.471 1.00 97.81 91 LYS A CA 1
ATOM 778 C C . LYS A 1 91 ? 21.182 3.735 -0.766 1.00 97.81 91 LYS A C 1
ATOM 780 O O . LYS A 1 91 ? 22.028 3.144 -1.429 1.00 97.81 91 LYS A O 1
ATOM 785 N N . PHE A 1 92 ? 21.020 3.539 0.541 1.00 97.56 92 PHE A N 1
ATOM 786 C CA . PHE A 1 92 ? 21.753 2.538 1.310 1.00 97.56 92 PHE A CA 1
ATOM 787 C C . PHE A 1 92 ? 21.447 1.119 0.815 1.00 97.56 92 PHE A C 1
ATOM 789 O O . PHE A 1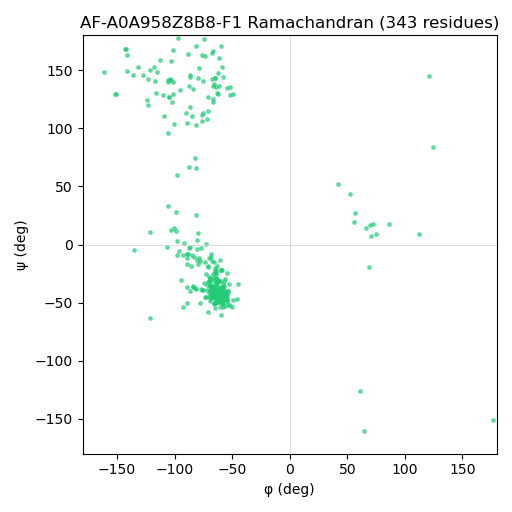 92 ? 22.379 0.393 0.476 1.00 97.56 92 PHE A O 1
ATOM 796 N N . ILE A 1 93 ? 20.167 0.761 0.663 1.00 97.25 93 ILE A N 1
ATOM 797 C CA . ILE A 1 93 ? 19.737 -0.545 0.124 1.00 97.25 93 ILE A CA 1
ATOM 798 C C . ILE A 1 93 ? 20.314 -0.787 -1.278 1.00 97.25 93 ILE A C 1
ATOM 800 O O . ILE A 1 93 ? 20.758 -1.888 -1.599 1.00 97.25 93 ILE A O 1
ATOM 804 N N . LEU A 1 94 ? 20.345 0.250 -2.117 1.00 96.25 94 LEU A N 1
ATOM 805 C CA . LEU A 1 94 ? 20.836 0.153 -3.494 1.00 96.25 94 LEU A CA 1
ATOM 806 C C . LEU A 1 94 ? 22.353 -0.090 -3.611 1.00 96.25 94 LEU A C 1
ATOM 808 O O . LEU A 1 94 ? 22.829 -0.343 -4.715 1.00 96.25 94 LEU A O 1
ATOM 812 N N . ARG A 1 95 ? 23.120 -0.027 -2.511 1.00 94.50 95 ARG A N 1
ATOM 813 C CA . ARG A 1 95 ? 24.558 -0.364 -2.500 1.00 94.50 95 ARG A CA 1
ATOM 814 C C . ARG A 1 95 ? 24.822 -1.867 -2.454 1.00 94.50 95 ARG A C 1
ATOM 816 O O . ARG A 1 95 ? 25.945 -2.281 -2.724 1.00 94.50 95 ARG A O 1
ATOM 823 N N . PHE A 1 96 ? 23.823 -2.667 -2.090 1.00 92.62 96 PHE A N 1
ATOM 824 C CA . PHE A 1 96 ? 23.968 -4.113 -1.991 1.00 92.62 96 PHE A CA 1
ATOM 825 C C . PHE A 1 96 ? 23.776 -4.761 -3.362 1.00 92.62 96 PHE A C 1
ATOM 827 O O . PHE A 1 96 ? 22.830 -4.447 -4.085 1.00 92.62 96 PHE A O 1
ATOM 834 N N . SER A 1 97 ? 24.672 -5.679 -3.710 1.00 84.50 97 SER A N 1
ATOM 835 C CA . SER A 1 97 ? 24.591 -6.473 -4.936 1.00 84.50 97 SER A CA 1
ATOM 836 C C . SER A 1 97 ? 23.533 -7.561 -4.794 1.00 84.50 97 SER A C 1
ATOM 838 O O . SER A 1 97 ? 23.426 -8.174 -3.735 1.00 84.50 97 SER A O 1
ATOM 840 N N . ASN A 1 98 ? 22.768 -7.816 -5.859 1.00 74.88 98 ASN A N 1
ATOM 841 C CA . ASN A 1 98 ? 21.847 -8.951 -5.872 1.00 74.88 98 ASN A CA 1
ATOM 842 C C . ASN A 1 98 ? 22.615 -10.271 -5.746 1.00 74.88 98 ASN A C 1
ATOM 844 O O . ASN A 1 98 ? 23.741 -10.383 -6.228 1.00 74.88 98 ASN A O 1
ATOM 848 N N . GLU A 1 99 ? 21.978 -11.238 -5.092 1.00 68.12 99 GLU A N 1
ATOM 849 C CA . GLU A 1 99 ? 22.463 -12.613 -5.001 1.00 68.12 99 GLU A CA 1
ATOM 850 C C . GLU A 1 99 ? 22.444 -13.291 -6.381 1.00 68.12 99 GLU A C 1
ATOM 852 O O . GLU A 1 99 ? 21.877 -12.761 -7.346 1.00 68.12 99 GLU A O 1
ATOM 857 N N . ASP A 1 100 ? 23.114 -14.440 -6.467 1.00 63.97 100 ASP A N 1
ATOM 858 C CA . ASP A 1 100 ? 23.250 -15.228 -7.688 1.00 63.97 100 ASP A CA 1
ATOM 859 C C . ASP A 1 100 ? 21.894 -15.679 -8.261 1.00 63.97 100 ASP A C 1
ATOM 861 O O . ASP A 1 100 ? 20.827 -15.515 -7.669 1.00 63.97 100 ASP A O 1
ATOM 865 N N . PHE A 1 101 ? 21.943 -16.234 -9.471 1.00 69.25 101 PHE A N 1
ATOM 866 C CA . PHE A 1 101 ? 20.777 -16.747 -10.180 1.00 69.25 101 PHE A CA 1
ATOM 867 C C . PHE A 1 101 ? 19.948 -17.718 -9.321 1.00 69.25 101 PHE A C 1
ATOM 869 O O . PHE A 1 101 ? 20.471 -18.704 -8.810 1.00 69.25 101 PHE A O 1
ATOM 876 N N . ASP A 1 102 ? 18.642 -17.459 -9.244 1.00 77.12 102 ASP A N 1
ATOM 877 C CA . ASP A 1 102 ? 17.664 -18.280 -8.534 1.00 77.12 102 ASP A CA 1
ATOM 878 C C . ASP A 1 102 ? 16.558 -18.725 -9.506 1.00 77.12 102 ASP A C 1
ATOM 880 O O . ASP A 1 102 ? 15.860 -17.903 -10.115 1.00 77.12 102 ASP A O 1
ATOM 884 N N . GLU A 1 103 ? 16.404 -20.041 -9.663 1.00 75.38 103 GLU A N 1
ATOM 885 C CA . GLU A 1 103 ? 15.388 -20.654 -10.524 1.00 75.38 103 GLU A CA 1
ATOM 886 C C . GLU A 1 103 ? 13.961 -20.291 -10.090 1.00 75.38 103 GLU A C 1
ATOM 888 O O . GLU A 1 103 ? 13.083 -20.117 -10.944 1.00 75.38 103 GLU A O 1
ATOM 893 N N . ASP A 1 104 ? 13.725 -20.076 -8.790 1.00 83.31 104 ASP A N 1
ATOM 894 C CA . ASP A 1 104 ? 12.413 -19.702 -8.253 1.00 83.31 104 ASP A CA 1
ATOM 895 C C . ASP A 1 104 ? 11.994 -18.277 -8.677 1.00 83.31 104 ASP A C 1
ATOM 897 O O . ASP A 1 104 ? 10.818 -17.902 -8.542 1.00 83.31 104 ASP A O 1
ATOM 901 N N . LEU A 1 105 ? 12.912 -17.494 -9.262 1.00 85.62 105 LEU A N 1
ATOM 902 C CA . LEU A 1 105 ? 12.653 -16.181 -9.862 1.00 85.62 105 LEU A CA 1
ATOM 903 C C . LEU A 1 105 ? 12.255 -16.244 -11.345 1.00 85.62 105 LEU A C 1
ATOM 905 O O . LEU A 1 105 ? 11.808 -15.229 -11.891 1.00 85.62 105 LEU A O 1
ATOM 909 N N . LEU A 1 106 ? 12.333 -17.407 -12.000 1.00 88.62 106 LEU A N 1
ATOM 910 C CA . LEU A 1 106 ? 11.948 -17.544 -13.406 1.00 88.62 106 LEU A CA 1
ATOM 911 C C . LEU A 1 106 ? 10.419 -17.452 -13.593 1.00 88.62 106 LEU A C 1
ATOM 913 O O . LEU A 1 106 ? 9.666 -18.205 -12.970 1.00 88.62 106 LEU A O 1
ATOM 917 N N . PRO A 1 107 ? 9.915 -16.566 -14.477 1.00 92.12 107 PRO A N 1
ATOM 918 C CA . PRO A 1 107 ? 8.483 -16.334 -14.645 1.00 92.12 107 PRO A CA 1
ATOM 919 C C . PRO A 1 107 ? 7.832 -17.380 -15.568 1.00 92.12 107 PRO A C 1
ATOM 921 O O . PRO A 1 107 ? 7.505 -17.100 -16.726 1.00 92.12 107 PRO A O 1
ATOM 924 N N . ILE A 1 108 ? 7.642 -18.599 -15.065 1.00 95.62 108 ILE A N 1
ATOM 925 C CA . ILE A 1 108 ? 7.112 -19.733 -15.843 1.00 95.62 108 ILE A CA 1
ATOM 926 C C . ILE A 1 108 ? 5.588 -19.914 -15.708 1.00 95.62 108 ILE A C 1
ATOM 928 O O . ILE A 1 108 ? 4.925 -20.297 -16.682 1.00 95.62 108 ILE A O 1
ATOM 932 N N . TYR A 1 109 ? 5.008 -19.542 -14.564 1.00 97.12 109 TYR A N 1
ATOM 933 C CA . TYR A 1 109 ? 3.597 -19.767 -14.232 1.00 97.12 109 TYR A CA 1
ATOM 934 C C . TYR A 1 109 ? 2.673 -18.743 -14.897 1.00 97.12 109 TYR A C 1
ATOM 936 O O . TYR A 1 109 ? 3.005 -17.564 -15.042 1.00 97.12 109 TYR A O 1
ATOM 944 N N . ASN A 1 110 ? 1.492 -19.180 -15.322 1.00 97.00 110 ASN A N 1
ATOM 945 C CA . ASN A 1 110 ? 0.452 -18.322 -15.887 1.00 97.00 110 ASN A CA 1
ATOM 946 C C . ASN A 1 110 ? -0.605 -17.929 -14.830 1.00 97.00 110 ASN A C 1
ATOM 948 O O . ASN A 1 110 ? -0.552 -18.353 -13.679 1.00 97.00 110 ASN A O 1
ATOM 952 N N . ALA A 1 111 ? -1.581 -17.101 -15.213 1.00 96.31 111 ALA A N 1
ATOM 953 C CA . ALA A 1 111 ? -2.595 -16.600 -14.283 1.00 96.31 111 ALA A CA 1
ATOM 954 C C . ALA A 1 111 ? -3.554 -17.677 -13.726 1.00 96.31 111 ALA A C 1
ATOM 956 O O . ALA A 1 111 ? -4.093 -17.488 -12.638 1.00 96.31 111 ALA A O 1
ATOM 957 N N . ASN A 1 112 ? -3.776 -18.788 -14.436 1.00 97.19 112 ASN A N 1
ATOM 958 C CA . ASN A 1 112 ? -4.557 -19.920 -13.925 1.00 97.19 112 ASN A CA 1
ATOM 959 C C . ASN A 1 112 ? -3.756 -20.729 -12.900 1.00 97.19 112 ASN A C 1
ATOM 961 O O . ASN A 1 112 ? -4.316 -21.109 -11.877 1.00 97.19 112 ASN A O 1
ATOM 965 N N . ASP A 1 113 ? -2.454 -20.924 -13.132 1.00 97.81 113 ASP A N 1
ATOM 966 C CA . ASP A 1 113 ? -1.568 -21.573 -12.155 1.00 97.81 113 ASP A CA 1
ATOM 967 C C . ASP A 1 113 ? -1.514 -20.739 -10.865 1.00 97.81 113 ASP A C 1
ATOM 969 O O . ASP A 1 113 ? -1.677 -21.262 -9.766 1.00 97.81 113 ASP A O 1
ATOM 973 N N . ALA A 1 114 ? -1.383 -19.413 -11.008 1.00 97.94 114 ALA A N 1
ATOM 974 C CA . ALA A 1 114 ? -1.434 -18.476 -9.890 1.00 97.94 114 ALA A CA 1
ATOM 975 C C . ALA A 1 114 ? -2.773 -18.541 -9.142 1.00 97.94 114 ALA A C 1
ATOM 977 O O . ALA A 1 114 ? -2.796 -18.553 -7.915 1.00 97.94 114 ALA A O 1
ATOM 978 N N . LYS A 1 115 ? -3.895 -18.619 -9.871 1.00 98.00 115 LYS A N 1
ATOM 979 C CA . LYS A 1 115 ? -5.223 -18.795 -9.273 1.00 98.00 115 LYS A CA 1
ATOM 980 C C . LYS A 1 115 ? -5.283 -20.074 -8.431 1.00 98.00 115 LYS A C 1
ATOM 982 O O . LYS A 1 115 ? -5.694 -19.986 -7.280 1.00 98.00 115 LYS A O 1
ATOM 987 N N . ALA A 1 116 ? -4.855 -21.213 -8.976 1.00 98.00 116 ALA A N 1
ATOM 988 C CA . ALA A 1 116 ? -4.858 -22.486 -8.255 1.00 98.00 116 ALA A CA 1
ATOM 989 C C . ALA A 1 116 ? -3.977 -22.429 -6.995 1.00 98.00 116 ALA A C 1
ATOM 991 O O . ALA A 1 116 ? -4.396 -22.873 -5.928 1.00 98.00 116 ALA A O 1
ATOM 992 N N . TYR A 1 117 ? -2.796 -21.811 -7.097 1.00 98.12 117 TYR A N 1
ATOM 993 C CA . TYR A 1 117 ? -1.910 -21.585 -5.954 1.00 98.12 117 TYR A CA 1
ATOM 994 C C . TYR A 1 117 ? -2.579 -20.735 -4.862 1.00 98.12 117 TYR A C 1
ATOM 996 O O . TYR A 1 117 ? -2.531 -21.089 -3.689 1.00 98.12 117 TYR A O 1
ATOM 1004 N N . PHE A 1 118 ? -3.243 -19.635 -5.229 1.00 97.62 118 PHE A N 1
ATOM 1005 C CA . PHE A 1 118 ? -3.929 -18.770 -4.264 1.00 97.62 118 PHE A CA 1
ATOM 1006 C C . PHE A 1 118 ? -5.166 -19.421 -3.639 1.00 97.62 118 PHE A C 1
ATOM 1008 O O . PHE A 1 118 ? -5.424 -19.203 -2.456 1.00 97.62 118 PHE A O 1
ATOM 1015 N N . GLU A 1 119 ? -5.916 -20.226 -4.393 1.00 96.69 119 GLU A N 1
ATOM 1016 C CA . GLU A 1 119 ? -7.024 -21.026 -3.854 1.00 96.69 119 GLU A CA 1
ATOM 1017 C C . GLU A 1 119 ? -6.525 -22.038 -2.819 1.00 96.69 119 GLU A C 1
ATOM 1019 O O . GLU A 1 119 ? -7.149 -22.195 -1.771 1.00 96.69 119 GLU A O 1
ATOM 1024 N N . ASP A 1 120 ? -5.383 -22.682 -3.072 1.00 97.31 120 ASP A N 1
ATOM 1025 C CA . ASP A 1 120 ? -4.769 -23.601 -2.116 1.00 97.31 120 ASP A CA 1
ATOM 1026 C C . ASP A 1 120 ? -4.219 -22.877 -0.880 1.00 97.31 120 ASP A C 1
ATOM 1028 O O . ASP A 1 120 ? -4.567 -23.238 0.246 1.00 97.31 120 ASP A O 1
ATOM 1032 N N . PHE A 1 121 ? -3.454 -21.796 -1.082 1.00 96.69 121 PHE A N 1
ATOM 1033 C CA . PHE A 1 121 ? -2.916 -20.973 0.003 1.00 96.69 121 PHE A CA 1
ATOM 1034 C C . PHE A 1 121 ? -4.023 -20.508 0.950 1.00 96.69 121 PHE A C 1
ATOM 1036 O O . PHE A 1 121 ? -3.844 -20.545 2.163 1.00 96.69 121 PHE A O 1
ATOM 1043 N N . SER A 1 122 ? -5.186 -20.143 0.409 1.00 95.44 122 SER A N 1
ATOM 1044 C CA . SER A 1 122 ? -6.312 -19.595 1.170 1.00 95.44 122 SER A CA 1
ATOM 1045 C C . SER A 1 122 ? -7.030 -20.579 2.073 1.00 95.44 122 SER A C 1
ATOM 1047 O O . SER A 1 122 ? -7.703 -20.135 2.997 1.00 95.44 122 SER A O 1
ATOM 1049 N N . LYS A 1 123 ? -6.872 -21.892 1.869 1.00 94.44 123 LYS A N 1
ATOM 1050 C CA . LYS A 1 123 ? -7.505 -22.918 2.719 1.00 94.44 123 LYS A CA 1
ATOM 1051 C C . LYS A 1 123 ? -7.097 -22.811 4.189 1.00 94.44 123 LYS A C 1
ATOM 1053 O O . LYS A 1 123 ? -7.814 -23.304 5.053 1.00 94.44 123 LYS A O 1
ATOM 1058 N N . ARG A 1 124 ? -5.958 -22.170 4.474 1.00 93.81 124 ARG A N 1
ATOM 1059 C CA . ARG A 1 124 ? -5.498 -21.892 5.842 1.00 93.81 124 ARG A CA 1
ATOM 1060 C C . ARG A 1 124 ? -6.333 -20.830 6.559 1.00 93.81 124 ARG A C 1
ATOM 1062 O O . ARG A 1 124 ? -6.287 -20.754 7.782 1.00 93.81 124 ARG A O 1
ATOM 1069 N N . TYR A 1 125 ? -7.084 -20.017 5.817 1.00 93.75 125 TYR A N 1
ATOM 1070 C CA . TYR A 1 125 ? -7.946 -18.986 6.375 1.00 93.75 125 TYR A CA 1
ATOM 1071 C C . TYR A 1 125 ? -9.418 -19.393 6.282 1.00 93.75 125 TYR A C 1
ATOM 1073 O O . TYR A 1 125 ? -9.886 -19.921 5.279 1.00 93.75 125 TYR A O 1
ATOM 1081 N N . GLY A 1 126 ? -10.182 -19.096 7.333 1.00 90.50 126 GLY A N 1
ATOM 1082 C CA . GLY A 1 126 ? -11.614 -19.403 7.417 1.00 90.50 126 GLY A CA 1
ATOM 1083 C C . GLY A 1 126 ? -12.534 -18.398 6.712 1.00 90.50 126 GLY A C 1
ATOM 1084 O O . GLY A 1 126 ? -13.675 -18.238 7.143 1.00 90.50 126 GLY A O 1
ATOM 1085 N N . PHE A 1 127 ? -12.056 -17.674 5.693 1.00 94.19 127 PHE A N 1
ATOM 1086 C CA . PHE A 1 127 ? -12.837 -16.664 4.970 1.00 94.19 127 PHE A CA 1
ATOM 1087 C C . PHE A 1 127 ? -12.952 -16.961 3.471 1.00 94.19 127 PHE A C 1
ATOM 1089 O O . PHE A 1 127 ? -12.054 -17.527 2.855 1.00 94.19 127 PHE A O 1
ATOM 1096 N N . ASN A 1 128 ? -14.067 -16.531 2.871 1.00 93.69 128 ASN A N 1
ATOM 1097 C CA . ASN A 1 128 ? -14.397 -16.790 1.470 1.00 93.69 128 ASN A CA 1
ATOM 1098 C C . ASN A 1 128 ? -14.321 -15.509 0.645 1.00 93.69 128 ASN A C 1
ATOM 1100 O O . ASN A 1 128 ? -14.974 -14.522 0.976 1.00 93.69 128 ASN A O 1
ATOM 1104 N N . TYR A 1 129 ? -13.594 -15.546 -0.468 1.00 96.44 129 TYR A N 1
ATOM 1105 C CA . TYR A 1 129 ? -13.420 -14.406 -1.364 1.00 96.44 129 TYR A CA 1
ATOM 1106 C C . TYR A 1 129 ? -13.408 -14.860 -2.832 1.00 96.44 129 TYR A C 1
ATOM 1108 O O . TYR A 1 129 ? -13.334 -16.050 -3.134 1.00 96.44 129 TYR A O 1
ATOM 1116 N N . THR A 1 130 ? -13.505 -13.915 -3.770 1.00 97.25 130 THR A N 1
ATOM 1117 C CA . THR A 1 130 ? -13.529 -14.224 -5.212 1.00 97.25 130 THR A CA 1
ATOM 1118 C C . THR A 1 130 ? -12.171 -13.972 -5.863 1.00 97.25 130 THR A C 1
ATOM 1120 O O . THR A 1 130 ? -11.555 -12.940 -5.617 1.00 97.25 130 THR A O 1
ATOM 1123 N N . ILE A 1 131 ? -11.732 -14.840 -6.780 1.00 97.38 131 ILE A N 1
ATOM 1124 C CA . ILE A 1 131 ? -10.574 -14.570 -7.649 1.00 97.38 131 ILE A CA 1
ATOM 1125 C C . ILE A 1 131 ? -11.051 -14.222 -9.063 1.00 97.38 131 ILE A C 1
ATOM 1127 O O . ILE A 1 131 ? -11.804 -14.980 -9.677 1.00 97.38 131 ILE A O 1
ATOM 1131 N N . LYS A 1 132 ? -10.607 -13.081 -9.605 1.00 97.31 132 LYS A N 1
ATOM 1132 C CA . LYS A 1 132 ? -10.934 -12.631 -10.972 1.00 97.31 132 LYS A CA 1
ATOM 1133 C C . LYS A 1 132 ? -9.680 -12.390 -11.799 1.00 97.31 132 LYS A C 1
ATOM 1135 O O . LYS A 1 132 ? -8.705 -11.834 -11.311 1.00 97.31 132 LYS A O 1
ATOM 1140 N N . LEU A 1 133 ? -9.732 -12.729 -13.085 1.00 97.00 133 LEU A N 1
ATOM 1141 C CA . LEU A 1 133 ? -8.675 -12.393 -14.041 1.00 97.00 133 LEU A CA 1
ATOM 1142 C C . LEU A 1 133 ? -9.025 -11.094 -14.775 1.00 97.00 133 LEU A C 1
ATOM 1144 O O . LEU A 1 133 ? -10.136 -10.948 -15.285 1.00 97.00 133 LEU A O 1
ATOM 1148 N N . SER A 1 134 ? -8.077 -10.163 -14.872 1.00 94.56 134 SER A N 1
ATOM 1149 C CA . SER A 1 134 ? -8.268 -8.873 -15.543 1.00 94.56 134 SER A CA 1
ATOM 1150 C C . SER A 1 134 ? -7.079 -8.504 -16.424 1.00 94.56 134 SER A C 1
ATOM 1152 O O . SER A 1 134 ? -5.925 -8.787 -16.107 1.00 94.56 134 SER A O 1
ATOM 1154 N N . THR A 1 135 ? -7.348 -7.830 -17.539 1.00 91.81 135 THR A N 1
ATOM 1155 C CA . THR A 1 135 ? -6.321 -7.175 -18.368 1.00 91.81 135 THR A CA 1
ATOM 1156 C C . THR A 1 135 ? -6.111 -5.708 -17.991 1.00 91.81 135 THR A C 1
ATOM 1158 O O . THR A 1 135 ? -5.167 -5.089 -18.474 1.00 91.81 135 THR A O 1
ATOM 1161 N N . ASN A 1 136 ? -6.973 -5.153 -17.132 1.00 85.56 136 ASN A N 1
ATOM 1162 C CA . ASN A 1 136 ? -7.083 -3.718 -16.857 1.00 85.56 136 ASN A CA 1
ATOM 1163 C C . ASN A 1 136 ? -6.483 -3.331 -15.496 1.00 85.56 136 ASN A C 1
ATOM 1165 O O . ASN A 1 136 ? -6.984 -2.426 -14.834 1.00 85.56 136 ASN A O 1
ATOM 1169 N N . ILE A 1 137 ? -5.421 -4.020 -15.072 1.00 87.69 137 ILE A N 1
ATOM 1170 C CA . ILE A 1 137 ? -4.642 -3.674 -13.878 1.00 87.69 137 ILE A CA 1
ATOM 1171 C C . ILE A 1 137 ? -3.155 -3.572 -14.228 1.00 87.69 137 ILE A C 1
ATOM 1173 O O . ILE A 1 137 ? -2.659 -4.282 -15.107 1.00 87.69 137 ILE A O 1
ATOM 1177 N N . SER A 1 138 ? -2.445 -2.656 -13.568 1.00 82.25 138 SER A N 1
ATOM 1178 C CA . SER A 1 138 ? -1.002 -2.469 -13.765 1.00 82.25 138 SER A CA 1
ATOM 1179 C C . SER A 1 138 ? -0.167 -3.443 -12.930 1.00 82.25 138 SER A C 1
ATOM 1181 O O . SER A 1 138 ? 0.872 -3.905 -13.404 1.00 82.25 138 SER A O 1
ATOM 1183 N N . ALA A 1 139 ? -0.626 -3.758 -11.716 1.00 88.75 139 ALA A N 1
ATOM 1184 C CA . ALA A 1 139 ? -0.004 -4.722 -10.814 1.00 88.75 139 ALA A CA 1
ATOM 1185 C C . ALA A 1 139 ? -0.233 -6.172 -11.275 1.00 88.75 139 ALA A C 1
ATOM 1187 O O . ALA A 1 139 ? -1.106 -6.437 -12.101 1.00 88.75 139 ALA A O 1
ATOM 1188 N N . ALA A 1 140 ? 0.571 -7.103 -10.755 1.00 93.44 140 ALA A N 1
ATOM 1189 C CA . ALA A 1 140 ? 0.428 -8.534 -11.031 1.00 93.44 140 ALA A CA 1
ATOM 1190 C C . ALA A 1 140 ? -0.813 -9.127 -10.338 1.00 93.44 140 ALA A C 1
ATOM 1192 O O . ALA A 1 140 ? -1.540 -9.913 -10.948 1.00 93.44 140 ALA A O 1
ATOM 1193 N N . ALA A 1 141 ? -1.079 -8.686 -9.109 1.00 95.31 141 ALA A N 1
ATOM 1194 C CA . ALA A 1 141 ? -2.297 -8.946 -8.357 1.00 95.31 141 ALA A CA 1
ATOM 1195 C C . ALA A 1 141 ? -2.705 -7.691 -7.561 1.00 95.31 141 ALA A C 1
ATOM 1197 O O . ALA A 1 141 ? -1.901 -6.764 -7.439 1.00 95.31 141 ALA A O 1
ATOM 1198 N N . MET A 1 142 ? -3.957 -7.635 -7.099 1.00 94.31 142 MET A N 1
ATOM 1199 C CA . MET A 1 142 ? -4.432 -6.659 -6.110 1.00 94.31 142 MET A CA 1
ATOM 1200 C C . MET A 1 142 ? -5.739 -7.117 -5.447 1.00 94.31 142 MET A C 1
ATOM 1202 O O . MET A 1 142 ? -6.583 -7.725 -6.115 1.00 94.31 142 MET A O 1
ATOM 1206 N N . VAL A 1 143 ? -5.959 -6.748 -4.187 1.00 95.00 143 VAL A N 1
ATOM 1207 C CA . VAL A 1 143 ? -7.253 -6.914 -3.500 1.00 95.00 143 VAL A CA 1
ATOM 1208 C C . VAL A 1 143 ? -8.192 -5.719 -3.722 1.00 95.00 143 VAL A C 1
ATOM 1210 O O . VAL A 1 143 ? -7.802 -4.554 -3.641 1.00 95.00 143 VAL A O 1
ATOM 1213 N N . LEU A 1 144 ? -9.468 -6.011 -3.984 1.00 94.31 144 LEU A N 1
ATOM 1214 C CA . LEU A 1 144 ? -10.581 -5.062 -3.968 1.00 94.31 144 LEU A CA 1
ATOM 1215 C C . LEU A 1 144 ? -11.425 -5.288 -2.708 1.00 94.31 144 LEU A C 1
ATOM 1217 O O . LEU A 1 144 ? -12.321 -6.135 -2.696 1.00 94.31 144 LEU A O 1
ATOM 1221 N N . ASN A 1 145 ? -11.149 -4.509 -1.660 1.00 91.31 145 ASN A N 1
ATOM 1222 C CA . ASN A 1 145 ? -11.720 -4.694 -0.317 1.00 91.31 145 ASN A CA 1
ATOM 1223 C C . ASN A 1 145 ? -13.260 -4.717 -0.318 1.00 91.31 145 ASN A C 1
ATOM 1225 O O . ASN A 1 145 ? -13.882 -5.591 0.282 1.00 91.31 145 ASN A O 1
ATOM 1229 N N . ASN A 1 146 ? -13.883 -3.785 -1.048 1.00 89.69 146 ASN A N 1
ATOM 1230 C CA . ASN A 1 146 ? -15.339 -3.607 -1.089 1.00 89.69 146 ASN A CA 1
ATOM 1231 C C . ASN A 1 146 ? -16.111 -4.802 -1.673 1.00 89.69 146 ASN A C 1
ATOM 1233 O O . ASN A 1 146 ? -17.296 -4.958 -1.399 1.00 89.69 146 ASN A O 1
ATOM 1237 N N . SER A 1 147 ? -15.451 -5.617 -2.493 1.00 94.56 147 SER A N 1
ATOM 1238 C CA . SER A 1 147 ? -16.041 -6.762 -3.193 1.00 94.56 147 SER A CA 1
ATOM 1239 C C . SER A 1 147 ? -15.349 -8.074 -2.841 1.00 94.56 147 SER A C 1
ATOM 1241 O O . SER A 1 147 ? -15.555 -9.063 -3.544 1.00 94.56 147 SER A O 1
ATOM 1243 N N . GLN A 1 148 ? -14.488 -8.060 -1.811 1.00 96.44 148 GLN A N 1
ATOM 1244 C CA . GLN A 1 148 ? -13.711 -9.205 -1.333 1.00 96.44 148 GLN A CA 1
ATOM 1245 C C . GLN A 1 148 ? -13.140 -10.003 -2.514 1.00 96.44 148 GLN A C 1
ATOM 1247 O O . GLN A 1 148 ? -13.403 -11.193 -2.689 1.00 96.44 148 GLN A O 1
ATOM 1252 N N . THR A 1 149 ? -12.454 -9.303 -3.422 1.00 97.75 149 THR A N 1
ATOM 1253 C CA . THR A 1 149 ? -11.996 -9.884 -4.688 1.00 97.75 149 THR A CA 1
ATOM 1254 C C . THR A 1 149 ? -10.488 -9.728 -4.842 1.00 97.75 149 THR A C 1
ATOM 1256 O O . THR A 1 149 ? -9.990 -8.607 -4.854 1.00 97.75 149 THR A O 1
ATOM 1259 N N . LEU A 1 150 ? -9.775 -10.834 -5.052 1.00 97.56 150 LEU A N 1
ATOM 1260 C CA . LEU A 1 150 ? -8.391 -10.841 -5.521 1.00 97.56 150 LEU A CA 1
ATOM 1261 C C . LEU A 1 150 ? -8.390 -10.802 -7.053 1.00 97.56 150 LEU A C 1
ATOM 1263 O O . LEU A 1 150 ? -8.920 -11.696 -7.718 1.00 97.56 150 LEU A O 1
ATOM 1267 N N . VAL A 1 151 ? -7.813 -9.758 -7.636 1.00 97.69 151 VAL A N 1
ATOM 1268 C CA . VAL A 1 151 ? -7.725 -9.594 -9.089 1.00 97.69 151 VAL A CA 1
ATOM 1269 C C . VAL A 1 151 ? -6.321 -9.946 -9.552 1.00 97.69 151 VAL A C 1
ATOM 1271 O O . VAL A 1 151 ? -5.365 -9.311 -9.124 1.00 97.69 151 VAL A O 1
ATOM 1274 N N . LEU A 1 152 ? -6.196 -10.902 -10.471 1.00 97.44 152 LEU A N 1
ATOM 1275 C CA . LEU A 1 152 ? -4.931 -11.296 -11.088 1.00 97.44 152 LEU A CA 1
ATOM 1276 C C . LEU A 1 152 ? -4.820 -10.747 -12.504 1.00 97.44 152 LEU A C 1
ATOM 1278 O O . LEU A 1 152 ? -5.786 -10.732 -13.277 1.00 97.44 152 LEU A O 1
ATOM 1282 N N . ARG A 1 153 ? -3.614 -10.335 -12.885 1.00 96.06 153 ARG A N 1
ATOM 1283 C CA . ARG A 1 153 ? -3.353 -9.847 -14.232 1.00 96.06 153 ARG A CA 1
ATOM 1284 C C . ARG A 1 153 ? -3.273 -11.020 -15.205 1.00 96.06 153 ARG A C 1
ATOM 1286 O O . ARG A 1 153 ? -2.307 -11.772 -15.208 1.00 96.06 153 ARG A O 1
ATOM 1293 N N . LYS A 1 154 ? -4.266 -11.126 -16.092 1.00 94.69 154 LYS A N 1
ATOM 1294 C CA . LYS A 1 154 ? -4.469 -12.278 -16.989 1.00 94.69 154 LYS A CA 1
ATOM 1295 C C . LYS A 1 154 ? -3.237 -12.643 -17.829 1.00 94.69 154 LYS A C 1
ATOM 1297 O O . LYS A 1 154 ? -2.952 -13.817 -18.017 1.00 94.69 154 LYS A O 1
ATOM 1302 N N . ASN A 1 155 ? -2.521 -11.638 -18.333 1.00 93.06 155 ASN A N 1
ATOM 1303 C CA . ASN A 1 155 ? -1.387 -11.823 -19.248 1.00 93.06 155 ASN A CA 1
ATOM 1304 C C . ASN A 1 155 ? -0.024 -11.718 -18.539 1.00 93.06 155 ASN A C 1
ATOM 1306 O O . ASN A 1 155 ? 0.990 -11.504 -19.201 1.00 93.06 155 ASN A O 1
ATOM 1310 N N . HIS A 1 156 ? -0.003 -11.765 -17.206 1.00 94.62 156 HIS A N 1
ATOM 1311 C CA . HIS A 1 156 ? 1.233 -11.738 -16.430 1.00 94.62 156 HIS A CA 1
ATOM 1312 C C . HIS A 1 156 ? 1.785 -13.155 -16.262 1.00 94.62 156 HIS A C 1
ATOM 1314 O O . HIS A 1 156 ? 1.022 -14.114 -16.136 1.00 94.62 156 HIS A O 1
ATOM 1320 N N . LYS A 1 157 ? 3.112 -13.270 -16.282 1.00 95.88 157 LYS A N 1
ATOM 1321 C CA . LYS A 1 157 ? 3.834 -14.505 -15.985 1.00 95.88 157 LYS A CA 1
ATOM 1322 C C . LYS A 1 157 ? 4.450 -14.381 -14.598 1.00 95.88 157 LYS A C 1
ATOM 1324 O O . LYS A 1 157 ? 5.139 -13.400 -14.329 1.00 95.88 157 LYS A O 1
ATOM 1329 N N . PHE A 1 158 ? 4.171 -15.351 -13.742 1.00 96.56 158 PHE A N 1
ATOM 1330 C CA . PHE A 1 158 ? 4.574 -15.364 -12.344 1.00 96.56 158 PHE A CA 1
ATOM 1331 C C . PHE A 1 158 ? 5.761 -16.302 -12.159 1.00 96.56 158 PHE A C 1
ATOM 1333 O O . PHE A 1 158 ? 5.827 -17.360 -12.787 1.00 96.56 158 PHE A O 1
ATO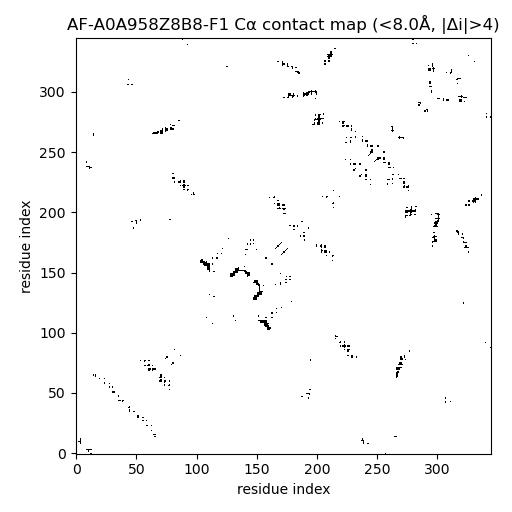M 1340 N N . SER A 1 159 ? 6.696 -15.914 -11.300 1.00 96.38 159 SER A N 1
ATOM 1341 C CA . SER A 1 159 ? 7.699 -16.835 -10.772 1.00 96.38 159 SER A CA 1
ATOM 1342 C C . SER A 1 159 ? 7.182 -17.519 -9.511 1.00 96.38 159 SER A C 1
ATOM 1344 O O . SER A 1 159 ? 6.214 -17.044 -8.910 1.00 96.38 159 SER A O 1
ATOM 1346 N N . LYS A 1 160 ? 7.819 -18.616 -9.090 1.00 96.44 160 LYS A N 1
ATOM 1347 C CA . LYS A 1 160 ? 7.431 -19.320 -7.860 1.00 96.44 160 LYS A CA 1
ATOM 1348 C C . LYS A 1 160 ? 7.544 -18.398 -6.647 1.00 96.44 160 LYS A C 1
ATOM 1350 O O . LYS A 1 160 ? 6.587 -18.278 -5.889 1.00 96.44 160 LYS A O 1
ATOM 1355 N N . ASN A 1 161 ? 8.651 -17.661 -6.535 1.00 95.69 161 ASN A N 1
ATOM 1356 C CA . ASN A 1 161 ? 8.817 -16.678 -5.470 1.00 95.69 161 ASN A CA 1
ATOM 1357 C C . ASN A 1 161 ? 7.741 -15.580 -5.527 1.00 95.69 161 ASN A C 1
ATOM 1359 O O . ASN A 1 161 ? 7.181 -15.204 -4.503 1.00 95.69 161 ASN A O 1
ATOM 1363 N N . GLN A 1 162 ? 7.388 -15.089 -6.723 1.00 96.50 162 GLN A N 1
ATOM 1364 C CA . GLN A 1 162 ? 6.343 -14.070 -6.853 1.00 96.50 162 GLN A CA 1
ATOM 1365 C C . GLN A 1 162 ? 4.968 -14.582 -6.400 1.00 96.50 162 GLN A C 1
ATOM 1367 O O . GLN A 1 162 ? 4.196 -13.799 -5.849 1.00 96.50 162 GLN A O 1
ATOM 1372 N N . LEU A 1 163 ? 4.650 -15.863 -6.617 1.00 97.88 163 LEU A N 1
ATOM 1373 C CA . LEU A 1 163 ? 3.427 -16.466 -6.080 1.00 97.88 163 LEU A CA 1
ATOM 1374 C C . LEU A 1 163 ? 3.434 -16.440 -4.547 1.00 97.88 163 LEU A C 1
ATOM 1376 O O . LEU A 1 163 ? 2.466 -15.964 -3.957 1.00 97.88 163 LEU A O 1
ATOM 1380 N N . THR A 1 164 ? 4.536 -16.848 -3.914 1.00 97.25 164 THR A N 1
ATOM 1381 C CA . THR A 1 164 ? 4.689 -16.809 -2.450 1.00 97.25 164 THR A CA 1
ATOM 1382 C C . THR A 1 164 ? 4.599 -15.382 -1.901 1.00 97.25 164 THR A C 1
ATOM 1384 O O . THR A 1 164 ? 3.850 -15.136 -0.955 1.00 97.25 164 THR A O 1
ATOM 1387 N N . VAL A 1 165 ? 5.288 -14.422 -2.530 1.00 97.44 165 VAL A N 1
ATOM 1388 C CA . VAL A 1 165 ? 5.233 -12.991 -2.182 1.00 97.44 165 VAL A CA 1
ATOM 1389 C C . VAL A 1 165 ? 3.800 -12.475 -2.236 1.00 97.44 165 VAL A C 1
ATOM 1391 O O . VAL A 1 165 ? 3.312 -11.902 -1.267 1.00 97.44 165 VAL A O 1
ATOM 1394 N N . LEU A 1 166 ? 3.100 -12.692 -3.351 1.00 97.69 166 LEU A N 1
ATOM 1395 C CA . LEU A 1 166 ? 1.742 -12.179 -3.528 1.00 97.69 166 LEU A CA 1
ATOM 1396 C C . LEU A 1 166 ? 0.728 -12.878 -2.619 1.00 97.69 166 LEU A C 1
ATOM 1398 O O . LEU A 1 166 ? -0.231 -12.237 -2.207 1.00 97.69 166 LEU A O 1
ATOM 1402 N N . ALA A 1 167 ? 0.922 -14.155 -2.286 1.00 97.94 167 ALA A N 1
ATOM 1403 C CA . ALA A 1 167 ? 0.045 -14.853 -1.354 1.00 97.94 167 ALA A CA 1
ATOM 1404 C C . ALA A 1 167 ? 0.148 -14.272 0.060 1.00 97.94 167 ALA A C 1
ATOM 1406 O O . ALA A 1 167 ? -0.871 -13.891 0.633 1.00 97.94 167 ALA A O 1
ATOM 1407 N N . ASN A 1 168 ? 1.365 -14.114 0.583 1.00 98.19 168 ASN A N 1
ATOM 1408 C CA . ASN A 1 168 ? 1.581 -13.503 1.897 1.00 98.19 168 ASN A CA 1
ATOM 1409 C C . ASN A 1 168 ? 1.128 -12.029 1.920 1.00 98.19 168 ASN A C 1
ATOM 1411 O O . ASN A 1 168 ? 0.434 -11.604 2.838 1.00 98.19 168 ASN A O 1
ATOM 1415 N N . HIS A 1 169 ? 1.416 -11.271 0.858 1.00 98.38 169 HIS A N 1
ATOM 1416 C CA . HIS A 1 169 ? 1.069 -9.851 0.755 1.00 98.38 169 HIS A CA 1
ATOM 1417 C C . HIS A 1 169 ? -0.446 -9.609 0.587 1.00 98.38 169 HIS A C 1
ATOM 1419 O O . HIS A 1 169 ? -1.079 -8.904 1.373 1.00 98.38 169 HIS A O 1
ATOM 1425 N N . GLU A 1 170 ? -1.053 -10.172 -0.460 1.00 98.00 170 GLU A N 1
ATOM 1426 C CA . GLU A 1 170 ? -2.444 -9.882 -0.829 1.00 98.00 170 GLU A CA 1
ATOM 1427 C C . GLU A 1 170 ? -3.442 -10.685 0.013 1.00 98.00 170 GLU A C 1
ATOM 1429 O O . GLU A 1 170 ? -4.486 -10.162 0.398 1.00 98.00 170 GLU A O 1
ATOM 1434 N N . ILE A 1 171 ? -3.146 -11.950 0.323 1.00 98.00 171 ILE A N 1
ATOM 1435 C CA . ILE A 1 171 ? -4.061 -12.803 1.095 1.00 98.00 171 ILE A CA 1
ATOM 1436 C C . ILE A 1 171 ? -3.718 -12.705 2.580 1.00 98.00 171 ILE A C 1
ATOM 1438 O O . ILE A 1 171 ? -4.586 -12.348 3.378 1.00 98.00 171 ILE A O 1
ATOM 1442 N N . GLY A 1 172 ? -2.455 -12.953 2.932 1.00 97.62 172 GLY A N 1
ATOM 1443 C CA . GLY A 1 172 ? -1.997 -12.998 4.321 1.00 97.62 172 GLY A CA 1
ATOM 1444 C C . GLY A 1 172 ? -2.091 -11.673 5.069 1.00 97.62 172 GLY A C 1
ATOM 1445 O O . GLY A 1 172 ? -2.179 -11.689 6.294 1.00 97.62 172 GLY A O 1
ATOM 1446 N N . VAL A 1 173 ? -2.166 -10.540 4.364 1.00 98.38 173 VAL A N 1
ATOM 1447 C CA . VAL A 1 173 ? -2.402 -9.226 4.979 1.00 98.38 173 VAL A CA 1
ATOM 1448 C C . VAL A 1 173 ? -3.654 -8.562 4.424 1.00 98.38 173 VAL A C 1
ATOM 1450 O O . VAL A 1 173 ? -4.610 -8.366 5.173 1.00 98.38 173 VAL A O 1
ATOM 1453 N N . HIS A 1 174 ? -3.718 -8.232 3.127 1.00 98.31 174 HIS A N 1
ATOM 1454 C CA . HIS A 1 174 ? -4.826 -7.395 2.636 1.00 98.31 174 HIS A CA 1
ATOM 1455 C C . HIS A 1 174 ? -6.204 -8.054 2.755 1.00 98.31 174 HIS A C 1
ATOM 1457 O O . HIS A 1 174 ? -7.165 -7.349 3.087 1.00 98.31 174 HIS A O 1
ATOM 1463 N N . MET A 1 175 ? -6.334 -9.364 2.516 1.00 98.00 175 MET A N 1
ATOM 1464 C CA . MET A 1 175 ? -7.589 -10.084 2.775 1.00 98.00 175 MET A CA 1
ATOM 1465 C C . MET A 1 175 ? -7.831 -10.280 4.270 1.00 98.00 175 MET A C 1
ATOM 1467 O O . MET A 1 175 ? -8.939 -9.986 4.716 1.00 98.00 175 MET A O 1
ATOM 1471 N N . VAL A 1 176 ? -6.821 -10.689 5.048 1.00 98.19 176 VAL A N 1
ATOM 1472 C CA . VAL A 1 176 ? -6.925 -10.830 6.515 1.00 98.19 176 VAL A CA 1
ATOM 1473 C C . VAL A 1 176 ? -7.500 -9.562 7.151 1.00 98.19 176 VAL A C 1
ATOM 1475 O O . VAL A 1 176 ? -8.551 -9.618 7.794 1.00 98.19 176 VAL A O 1
ATOM 1478 N N . THR A 1 177 ? -6.902 -8.398 6.884 1.00 98.31 177 THR A N 1
ATOM 1479 C CA . THR A 1 177 ? -7.380 -7.129 7.446 1.00 98.31 177 THR A CA 1
ATOM 1480 C C . THR A 1 177 ? -8.729 -6.701 6.870 1.00 98.31 177 THR A C 1
ATOM 1482 O O . THR A 1 177 ? -9.520 -6.076 7.570 1.00 98.31 177 THR A O 1
ATOM 1485 N N . THR A 1 178 ? -9.060 -7.078 5.628 1.00 98.19 178 THR A N 1
ATOM 1486 C CA . THR A 1 178 ? -10.407 -6.854 5.067 1.00 98.19 178 THR A CA 1
ATOM 1487 C C . THR A 1 178 ? -11.465 -7.652 5.827 1.00 98.19 178 THR A C 1
ATOM 1489 O O . THR A 1 178 ? -12.503 -7.102 6.189 1.00 98.19 178 THR A O 1
ATOM 1492 N N . PHE A 1 179 ? -11.227 -8.935 6.095 1.00 98.19 179 PHE A N 1
ATOM 1493 C CA . PHE A 1 179 ? -12.201 -9.773 6.792 1.00 98.19 179 PHE A CA 1
ATOM 1494 C C . PHE A 1 179 ? -12.288 -9.466 8.286 1.00 98.19 179 PHE A C 1
ATOM 1496 O O . PHE A 1 179 ? -13.388 -9.512 8.834 1.00 98.19 179 PHE A O 1
ATOM 1503 N N . ASN A 1 180 ? -11.184 -9.085 8.931 1.00 98.38 180 ASN A N 1
ATOM 1504 C CA . ASN A 1 180 ? -11.232 -8.546 10.291 1.00 98.38 180 ASN A CA 1
ATOM 1505 C C . ASN A 1 180 ? -12.058 -7.264 10.344 1.00 98.38 180 ASN A C 1
ATOM 1507 O O . ASN A 1 180 ? -12.992 -7.184 11.138 1.00 98.38 180 ASN A O 1
ATOM 1511 N N . ALA A 1 181 ? -11.817 -6.326 9.426 1.00 98.12 181 ALA A N 1
ATOM 1512 C CA . ALA A 1 181 ? -12.585 -5.092 9.347 1.00 98.12 181 ALA A CA 1
ATOM 1513 C C . ALA A 1 181 ? -14.091 -5.318 9.148 1.00 98.12 181 ALA A C 1
ATOM 1515 O O . ALA A 1 181 ? -14.902 -4.552 9.666 1.00 98.12 181 ALA A O 1
ATOM 1516 N N . LEU A 1 182 ? -14.476 -6.341 8.377 1.00 97.06 182 LEU A N 1
ATOM 1517 C CA . LEU A 1 182 ? -15.881 -6.686 8.143 1.00 97.06 182 LEU A CA 1
ATOM 1518 C C . LEU A 1 182 ? -16.561 -7.272 9.385 1.00 97.06 182 LEU A C 1
ATOM 1520 O O . LEU A 1 182 ? -17.774 -7.104 9.527 1.00 97.06 182 LEU A O 1
ATOM 1524 N N . ASN A 1 183 ? -15.794 -7.926 10.263 1.00 96.88 183 ASN A N 1
ATOM 1525 C CA . ASN A 1 183 ? -16.277 -8.453 11.540 1.00 96.88 183 ASN A CA 1
ATOM 1526 C C . ASN A 1 183 ? -16.422 -7.367 12.616 1.00 96.88 183 ASN A C 1
ATOM 1528 O O . ASN A 1 183 ? -17.052 -7.625 13.639 1.00 96.88 183 ASN A O 1
ATOM 1532 N N . GLN A 1 184 ? -15.856 -6.174 12.408 1.00 98.19 184 GLN A N 1
ATOM 1533 C CA . GLN A 1 184 ? -15.969 -5.078 13.367 1.00 98.19 184 GLN A CA 1
ATOM 1534 C C . GLN A 1 184 ? -17.415 -4.553 13.449 1.00 98.19 184 GLN A C 1
ATOM 1536 O O . GLN A 1 184 ? -18.081 -4.424 12.412 1.00 98.19 184 GLN A O 1
ATOM 1541 N N . PRO A 1 185 ? -17.900 -4.172 14.649 1.00 97.56 185 PRO A N 1
ATOM 1542 C CA . PRO A 1 185 ? -19.216 -3.552 14.815 1.00 97.56 185 PRO A CA 1
ATOM 1543 C C . PRO A 1 185 ? -19.345 -2.243 14.026 1.00 97.56 185 PRO A C 1
ATOM 1545 O O . PRO A 1 185 ? -20.393 -1.941 13.450 1.00 97.56 185 PRO A O 1
ATOM 1548 N N . LEU A 1 186 ? -18.254 -1.475 13.960 1.00 97.25 186 LEU A N 1
ATOM 1549 C CA . LEU A 1 186 ? -18.201 -0.169 13.317 1.00 97.25 186 LEU A CA 1
ATOM 1550 C C . LEU A 1 186 ? -17.549 -0.248 11.936 1.00 97.25 186 LEU A C 1
ATOM 1552 O O . LEU A 1 186 ? -16.432 -0.733 11.763 1.00 97.25 186 LEU A O 1
ATOM 1556 N N . LYS A 1 187 ? -18.224 0.315 10.928 1.00 95.75 187 LYS A N 1
ATOM 1557 C CA . LYS A 1 187 ? -17.757 0.283 9.531 1.00 95.75 187 LYS A CA 1
ATOM 1558 C C . LYS A 1 187 ? -16.520 1.138 9.260 1.00 95.75 187 LYS A C 1
ATOM 1560 O O . LYS A 1 187 ? -15.911 0.963 8.208 1.00 95.75 187 LYS A O 1
ATOM 1565 N N . VAL A 1 188 ? -16.106 1.998 10.191 1.00 96.56 188 VAL A N 1
ATOM 1566 C CA . VAL A 1 188 ? -14.889 2.815 10.053 1.00 96.56 188 VAL A CA 1
ATOM 1567 C C . VAL A 1 188 ? -13.633 1.960 9.834 1.00 96.56 188 VAL A C 1
ATOM 1569 O O . VAL A 1 188 ? -12.800 2.320 9.009 1.00 96.56 188 VAL A O 1
ATOM 1572 N N . PHE A 1 189 ? -13.557 0.766 10.434 1.00 98.06 189 PHE A N 1
ATOM 1573 C CA . PHE A 1 189 ? -12.463 -0.189 10.207 1.00 98.06 189 PHE A CA 1
ATOM 1574 C C . PHE A 1 189 ? -12.450 -0.775 8.785 1.00 98.06 189 PHE A C 1
ATOM 1576 O O . PHE A 1 189 ? -11.386 -1.125 8.276 1.00 98.06 189 PHE A O 1
ATOM 1583 N N . SER A 1 190 ? -13.624 -0.900 8.149 1.00 96.31 190 SER A N 1
ATOM 1584 C CA . SER A 1 190 ? -13.788 -1.398 6.769 1.00 96.31 190 SER A CA 1
ATOM 1585 C C . SER A 1 190 ? -13.586 -0.312 5.726 1.00 96.31 190 SER A C 1
ATOM 1587 O O . SER A 1 190 ? -13.040 -0.595 4.661 1.00 96.31 190 SER A O 1
ATOM 1589 N N . ASN A 1 191 ? -14.030 0.911 6.025 1.00 93.19 191 ASN A N 1
ATOM 1590 C CA . ASN A 1 191 ? -13.710 2.074 5.212 1.00 93.19 191 ASN A CA 1
ATOM 1591 C C . ASN A 1 191 ? -12.185 2.216 5.212 1.00 93.19 191 ASN A C 1
ATOM 1593 O O . ASN A 1 191 ? -11.539 2.032 4.183 1.00 93.19 191 ASN A O 1
ATOM 1597 N N . GLY A 1 192 ? -11.627 2.410 6.404 1.00 95.94 192 GLY A N 1
ATOM 1598 C CA . GLY A 1 192 ? -10.209 2.524 6.679 1.00 95.94 192 GLY A CA 1
ATOM 1599 C C . GLY A 1 192 ? -9.872 3.858 7.327 1.00 95.94 192 GLY A C 1
ATOM 1600 O O . GLY A 1 192 ? -10.493 4.875 7.026 1.00 95.94 192 GLY A O 1
ATOM 1601 N N . PHE A 1 193 ? -8.895 3.828 8.224 1.00 97.81 193 PHE A N 1
ATOM 1602 C CA . PHE A 1 193 ? -8.452 4.971 9.013 1.00 97.81 193 PHE A CA 1
ATOM 1603 C C . PHE A 1 193 ? -7.598 5.917 8.157 1.00 97.81 193 PHE A C 1
ATOM 1605 O O . PHE A 1 193 ? -7.109 5.502 7.096 1.00 97.81 193 PHE A O 1
ATOM 1612 N N . PRO A 1 194 ? -7.390 7.168 8.592 1.00 96.69 194 PRO A N 1
ATOM 1613 C CA . PRO A 1 194 ? -6.547 8.121 7.879 1.00 96.69 194 PRO A CA 1
ATOM 1614 C C . PRO A 1 194 ? -5.150 7.556 7.632 1.00 96.69 194 PRO A C 1
ATOM 1616 O O . PRO A 1 194 ? -4.562 6.937 8.523 1.00 96.69 194 PRO A O 1
ATOM 1619 N N . MET A 1 195 ? -4.629 7.717 6.412 1.00 93.00 195 MET A N 1
ATOM 1620 C CA . MET A 1 195 ? -3.291 7.247 6.034 1.00 93.00 195 MET A CA 1
ATOM 1621 C C . MET A 1 195 ? -3.028 5.740 6.253 1.00 93.00 195 MET A C 1
ATOM 1623 O O . MET A 1 195 ? -1.876 5.306 6.232 1.00 93.00 195 MET A O 1
ATOM 1627 N N . ASN A 1 196 ? -4.073 4.900 6.371 1.00 96.69 196 ASN A N 1
ATOM 1628 C CA . ASN A 1 196 ? -3.925 3.450 6.608 1.00 96.69 196 ASN A CA 1
ATOM 1629 C C . ASN A 1 196 ? -3.028 2.739 5.587 1.00 96.69 196 ASN A C 1
ATOM 1631 O O . ASN A 1 196 ? -2.444 1.704 5.891 1.00 96.69 196 ASN A O 1
ATOM 1635 N N . VAL A 1 197 ? -2.900 3.294 4.382 1.00 96.38 197 VAL A N 1
ATOM 1636 C CA . VAL A 1 197 ? -2.091 2.730 3.305 1.00 96.38 197 VAL A CA 1
ATOM 1637 C C . VAL A 1 197 ? -0.653 2.474 3.752 1.00 96.38 197 VAL A C 1
ATOM 1639 O O . VAL A 1 197 ? -0.120 1.421 3.429 1.00 96.38 197 VAL A O 1
ATOM 1642 N N . GLU A 1 198 ? -0.026 3.384 4.496 1.00 97.62 198 GLU A N 1
ATOM 1643 C CA . GLU A 1 198 ? 1.358 3.188 4.944 1.00 97.62 198 GLU A CA 1
ATOM 1644 C C . GLU A 1 198 ? 1.485 1.950 5.841 1.00 97.62 198 GLU A C 1
ATOM 1646 O O . GLU A 1 198 ? 2.299 1.067 5.574 1.00 97.62 198 GLU A O 1
ATOM 1651 N N . THR A 1 199 ? 0.621 1.836 6.852 1.00 98.31 199 THR A N 1
ATOM 1652 C CA . THR A 1 199 ? 0.582 0.676 7.749 1.00 98.31 199 THR A CA 1
ATOM 1653 C C . THR A 1 199 ? 0.238 -0.610 7.002 1.00 98.31 199 THR A C 1
ATOM 1655 O O . THR A 1 199 ? 0.909 -1.618 7.191 1.00 98.31 199 THR A O 1
ATOM 1658 N N . GLN A 1 200 ? -0.770 -0.595 6.126 1.00 98.25 200 GLN A N 1
ATOM 1659 C CA . GLN A 1 200 ? -1.215 -1.791 5.405 1.00 98.25 200 GLN A CA 1
ATOM 1660 C C . GLN A 1 200 ? -0.143 -2.320 4.444 1.00 98.25 200 GLN A C 1
ATOM 1662 O O . GLN A 1 200 ? 0.113 -3.521 4.413 1.00 98.25 200 GLN A O 1
ATOM 1667 N N . GLU A 1 201 ? 0.505 -1.443 3.672 1.00 98.12 201 GLU A N 1
ATOM 1668 C CA . GLU A 1 201 ? 1.597 -1.855 2.782 1.00 98.12 201 GLU A CA 1
ATOM 1669 C C . GLU A 1 201 ? 2.834 -2.269 3.600 1.00 98.12 201 GLU A C 1
ATOM 1671 O O . GLU A 1 201 ? 3.509 -3.232 3.239 1.00 98.12 201 GLU A O 1
ATOM 1676 N N . GLY A 1 202 ? 3.097 -1.606 4.733 1.00 98.44 202 GLY A N 1
ATOM 1677 C CA . GLY A 1 202 ? 4.169 -1.971 5.659 1.00 98.44 202 GLY A CA 1
ATOM 1678 C C . GLY A 1 202 ? 4.007 -3.363 6.262 1.00 98.44 202 GLY A C 1
ATOM 1679 O O . GLY A 1 202 ? 4.939 -4.163 6.207 1.00 98.44 202 GLY A O 1
ATOM 1680 N N . LEU A 1 203 ? 2.809 -3.688 6.756 1.00 98.75 203 LEU A N 1
ATOM 1681 C CA . LEU A 1 203 ? 2.447 -5.025 7.236 1.00 98.75 203 LEU A CA 1
ATOM 1682 C C . LEU A 1 203 ? 2.635 -6.065 6.130 1.00 98.75 203 LEU A C 1
ATOM 1684 O O . LEU A 1 203 ? 3.237 -7.116 6.352 1.00 98.75 203 LEU A O 1
ATOM 1688 N N . ALA A 1 204 ? 2.167 -5.763 4.921 1.00 98.62 204 ALA A N 1
ATOM 1689 C CA . ALA A 1 204 ? 2.241 -6.686 3.800 1.00 98.62 204 ALA A CA 1
ATOM 1690 C C . ALA A 1 204 ? 3.691 -6.988 3.390 1.00 98.62 204 ALA A C 1
ATOM 1692 O O . ALA A 1 204 ? 4.047 -8.153 3.230 1.00 98.62 204 ALA A O 1
ATOM 1693 N N . VAL A 1 205 ? 4.566 -5.979 3.311 1.00 98.56 205 VAL A N 1
ATOM 1694 C CA . VAL A 1 205 ? 5.995 -6.208 3.028 1.00 98.56 205 VAL A CA 1
ATOM 1695 C C . VAL A 1 205 ? 6.712 -6.853 4.223 1.00 98.56 205 VAL A C 1
ATOM 1697 O O . VAL A 1 205 ? 7.600 -7.682 4.028 1.00 98.56 205 VAL A O 1
ATOM 1700 N N . TYR A 1 206 ? 6.309 -6.558 5.461 1.00 98.56 206 TYR A N 1
ATOM 1701 C CA . TYR A 1 206 ? 6.828 -7.263 6.636 1.00 98.56 206 TYR A CA 1
ATOM 1702 C C . TYR A 1 206 ? 6.419 -8.747 6.637 1.00 98.56 206 TYR A C 1
ATOM 1704 O O . TYR A 1 206 ? 7.200 -9.603 7.041 1.00 98.56 206 TYR A O 1
ATOM 1712 N N . SER A 1 207 ? 5.241 -9.083 6.104 1.00 98.56 207 SER A N 1
ATOM 1713 C CA . SER A 1 207 ? 4.817 -10.470 5.871 1.00 98.56 207 SER A CA 1
ATOM 1714 C C . SER A 1 207 ? 5.658 -11.146 4.781 1.00 98.56 207 SER A C 1
ATOM 1716 O O . SER A 1 207 ? 6.059 -12.297 4.961 1.00 98.56 207 SER A O 1
ATOM 1718 N N . GLU A 1 208 ? 6.033 -10.427 3.710 1.00 98.31 208 GLU A N 1
ATOM 1719 C CA . GLU A 1 208 ? 7.024 -10.917 2.731 1.00 98.31 208 GLU A CA 1
ATOM 1720 C C . GLU A 1 208 ? 8.357 -11.267 3.428 1.00 98.31 208 GLU A C 1
ATOM 1722 O O . GLU A 1 208 ? 8.953 -12.304 3.137 1.00 98.31 208 GLU A O 1
ATOM 1727 N N . TYR A 1 209 ? 8.819 -10.423 4.360 1.00 98.06 209 TYR A N 1
ATOM 1728 C CA . TYR A 1 209 ? 10.041 -10.660 5.137 1.00 98.06 209 TYR A CA 1
ATOM 1729 C C . TYR A 1 209 ? 9.901 -11.882 6.050 1.00 98.06 209 TYR A C 1
ATOM 1731 O O . TYR A 1 209 ? 10.679 -12.822 5.930 1.00 98.06 209 TYR A O 1
ATOM 1739 N N . MET A 1 210 ? 8.878 -11.918 6.905 1.00 97.81 210 MET A N 1
ATOM 1740 C CA . MET A 1 210 ? 8.697 -12.984 7.896 1.00 97.81 210 MET A CA 1
ATOM 1741 C C . MET A 1 210 ? 8.453 -14.362 7.271 1.00 97.81 210 MET A C 1
ATOM 1743 O O . MET A 1 210 ? 8.829 -15.375 7.851 1.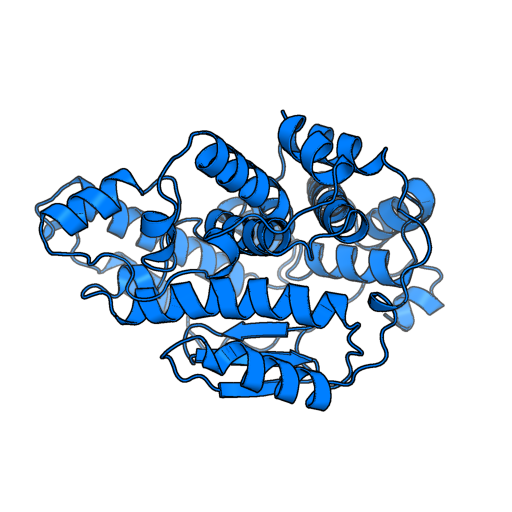00 97.81 210 MET A O 1
ATOM 1747 N N . SER A 1 211 ? 7.864 -14.420 6.076 1.00 97.06 211 SER A N 1
ATOM 1748 C CA . SER A 1 211 ? 7.690 -15.670 5.320 1.00 97.06 211 SER A CA 1
ATOM 1749 C C . SER A 1 211 ? 8.945 -16.118 4.557 1.00 97.06 211 SER A C 1
ATOM 1751 O O . SER A 1 211 ? 8.935 -17.186 3.948 1.00 97.06 211 SER A O 1
ATOM 1753 N N . GLY A 1 212 ? 10.026 -15.330 4.580 1.00 95.56 212 GLY A N 1
ATOM 1754 C CA . GLY A 1 212 ? 11.288 -15.635 3.903 1.00 95.56 212 GLY A CA 1
ATOM 1755 C C . GLY A 1 212 ? 11.263 -15.453 2.381 1.00 95.56 212 GLY A C 1
ATOM 1756 O O . GLY A 1 212 ? 12.220 -15.838 1.716 1.00 95.56 212 GLY A O 1
ATOM 1757 N N . CYS A 1 213 ? 10.200 -14.874 1.807 1.00 95.44 213 CYS A N 1
ATOM 1758 C CA . CYS A 1 213 ? 10.089 -14.660 0.358 1.00 95.44 213 CYS A CA 1
ATOM 1759 C C . CYS A 1 213 ? 10.476 -13.241 -0.100 1.00 95.44 213 CYS A C 1
ATOM 1761 O O . CYS A 1 213 ? 10.571 -12.971 -1.304 1.00 95.44 213 CYS A O 1
ATOM 1763 N N . LEU A 1 214 ? 10.690 -12.304 0.833 1.00 95.88 214 LEU A N 1
ATOM 1764 C CA . LEU A 1 214 ? 11.265 -11.003 0.505 1.00 95.88 214 LEU A CA 1
ATOM 1765 C C . LEU A 1 214 ? 12.677 -11.209 -0.046 1.00 95.88 214 LEU A C 1
ATOM 1767 O O . LEU A 1 214 ? 13.509 -11.861 0.570 1.00 95.88 214 LEU A O 1
ATOM 1771 N N . THR A 1 215 ? 12.962 -10.612 -1.200 1.00 94.44 215 THR A N 1
ATOM 1772 C CA . THR A 1 215 ? 14.295 -10.661 -1.815 1.00 94.44 215 THR A CA 1
ATOM 1773 C C . THR A 1 215 ? 14.943 -9.287 -1.810 1.00 94.44 215 THR A C 1
ATOM 1775 O O . THR A 1 215 ? 14.256 -8.259 -1.794 1.00 94.44 215 THR A O 1
ATOM 1778 N N . LEU A 1 216 ? 16.272 -9.242 -1.930 1.00 94.06 216 LEU A N 1
ATOM 1779 C CA . LEU A 1 216 ? 16.982 -7.975 -2.101 1.00 94.06 216 LEU A CA 1
ATOM 1780 C C . LEU A 1 216 ? 16.502 -7.224 -3.353 1.00 94.06 216 LEU A C 1
ATOM 1782 O O . LEU A 1 216 ? 16.249 -6.025 -3.292 1.00 94.06 216 LEU A O 1
ATOM 1786 N N . SER A 1 217 ? 16.256 -7.931 -4.460 1.00 93.12 217 SER A N 1
ATOM 1787 C CA . SER A 1 217 ? 15.752 -7.331 -5.705 1.00 93.12 217 SER A CA 1
ATOM 1788 C C . SER A 1 217 ? 14.377 -6.655 -5.551 1.00 93.12 217 SER A C 1
ATOM 1790 O O . SER A 1 217 ? 14.075 -5.659 -6.231 1.00 93.12 217 SER A O 1
ATOM 1792 N N . ARG A 1 218 ? 13.545 -7.197 -4.650 1.00 94.62 218 ARG A N 1
ATOM 1793 C CA . ARG A 1 218 ? 12.244 -6.652 -4.259 1.00 94.62 218 ARG A CA 1
ATOM 1794 C C . ARG A 1 218 ? 12.425 -5.425 -3.374 1.00 94.62 218 ARG A C 1
ATOM 1796 O O . ARG A 1 218 ? 11.803 -4.404 -3.657 1.00 94.62 218 ARG A O 1
ATOM 1803 N N . LEU A 1 219 ? 13.316 -5.479 -2.387 1.00 96.44 219 LEU A N 1
ATOM 1804 C CA . LEU A 1 219 ? 13.626 -4.333 -1.533 1.00 96.44 219 LEU A CA 1
ATOM 1805 C C . LEU A 1 219 ? 14.212 -3.161 -2.346 1.00 96.44 219 LEU A C 1
ATOM 1807 O O . LEU A 1 219 ? 13.737 -2.034 -2.230 1.00 96.44 219 LEU A O 1
ATOM 1811 N N . GLN A 1 220 ? 15.133 -3.442 -3.274 1.00 96.81 220 GLN A N 1
ATOM 1812 C CA . GLN A 1 220 ? 15.664 -2.468 -4.235 1.00 96.81 220 GLN A CA 1
ATOM 1813 C C . GLN A 1 220 ? 14.566 -1.865 -5.121 1.00 96.81 220 GLN A C 1
ATOM 1815 O O . GLN A 1 220 ? 14.604 -0.677 -5.431 1.00 96.81 220 GLN A O 1
ATOM 1820 N N . GLU A 1 221 ? 13.561 -2.651 -5.536 1.00 96.69 221 GLU A N 1
ATOM 18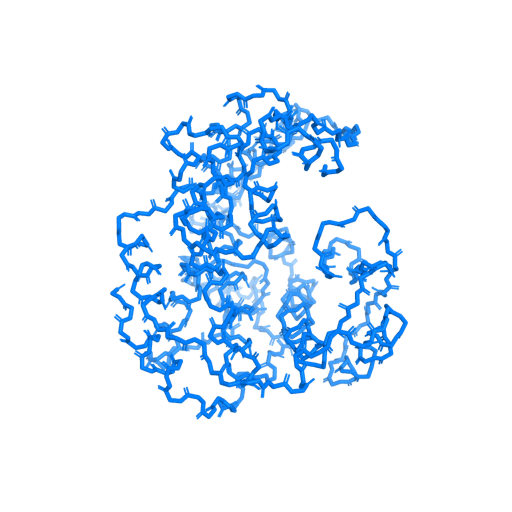21 C CA . GLU A 1 221 ? 12.413 -2.108 -6.273 1.00 96.69 221 GLU A CA 1
ATOM 1822 C C . GLU A 1 221 ? 11.669 -1.044 -5.464 1.00 96.69 221 GLU A C 1
ATOM 1824 O O . GLU A 1 221 ? 11.319 -0.002 -6.019 1.00 96.69 221 GLU A O 1
ATOM 1829 N N . LEU A 1 222 ? 11.448 -1.286 -4.169 1.00 97.88 222 LEU A N 1
ATOM 1830 C CA . LEU A 1 222 ? 10.818 -0.310 -3.279 1.00 97.88 222 LEU A CA 1
ATOM 1831 C C . LEU A 1 222 ? 11.704 0.934 -3.099 1.00 97.88 222 LEU A C 1
ATOM 1833 O O . LEU A 1 222 ? 11.197 2.053 -3.138 1.00 97.88 222 LEU A O 1
ATOM 1837 N N . SER A 1 223 ? 13.026 0.768 -3.023 1.00 98.44 223 SER A N 1
ATOM 1838 C CA . SER A 1 223 ? 13.975 1.890 -3.004 1.00 98.44 223 SER A CA 1
ATOM 1839 C C . SER A 1 223 ? 13.915 2.730 -4.285 1.00 98.44 223 SER A C 1
ATOM 1841 O O . SER A 1 223 ? 13.850 3.955 -4.219 1.00 98.44 223 SER A O 1
ATOM 1843 N N . TYR A 1 224 ? 13.859 2.104 -5.465 1.00 98.62 224 TYR A N 1
ATOM 1844 C CA . TYR A 1 224 ? 13.709 2.834 -6.730 1.00 98.62 224 TYR A CA 1
ATOM 1845 C C . TYR A 1 224 ? 12.376 3.581 -6.832 1.00 98.62 224 TYR A C 1
ATOM 1847 O O . TYR A 1 224 ? 12.317 4.630 -7.472 1.00 98.62 224 TYR A O 1
ATOM 1855 N N . ARG A 1 225 ? 11.308 3.081 -6.198 1.00 98.19 225 ARG A N 1
ATOM 1856 C CA . ARG A 1 225 ? 10.028 3.799 -6.115 1.00 98.19 225 ARG A CA 1
ATOM 1857 C C . ARG A 1 225 ? 10.153 5.088 -5.303 1.00 98.19 225 ARG A C 1
ATOM 1859 O O . ARG A 1 225 ? 9.634 6.103 -5.752 1.00 98.19 225 ARG A O 1
ATOM 1866 N N . ILE A 1 226 ? 10.893 5.080 -4.191 1.00 98.56 226 ILE A N 1
ATOM 1867 C CA . ILE A 1 226 ? 11.216 6.307 -3.440 1.00 98.56 226 ILE A CA 1
ATOM 1868 C C . ILE A 1 226 ? 11.958 7.306 -4.330 1.00 98.56 226 ILE A C 1
ATOM 1870 O O . ILE A 1 226 ? 11.529 8.452 -4.442 1.00 98.56 226 ILE A O 1
ATOM 1874 N N . ILE A 1 227 ? 13.022 6.866 -5.013 1.00 98.62 227 ILE A N 1
ATOM 1875 C CA . ILE A 1 227 ? 13.795 7.727 -5.925 1.00 98.62 227 ILE A CA 1
ATOM 1876 C C . ILE A 1 227 ? 12.902 8.310 -7.028 1.00 98.62 227 ILE A C 1
ATOM 1878 O O . ILE A 1 227 ? 13.006 9.488 -7.365 1.00 98.62 227 ILE A O 1
ATOM 1882 N N . ALA A 1 228 ? 11.993 7.506 -7.581 1.00 98.62 228 ALA A N 1
ATOM 1883 C CA . ALA A 1 228 ? 11.068 7.962 -8.607 1.00 98.62 228 ALA A CA 1
ATOM 1884 C C . ALA A 1 228 ? 10.086 9.020 -8.076 1.00 98.62 228 ALA A C 1
ATOM 1886 O O . ALA A 1 228 ? 9.890 10.036 -8.746 1.00 98.62 228 ALA A O 1
ATOM 1887 N N . VAL A 1 229 ? 9.509 8.830 -6.882 1.00 98.38 229 VAL A N 1
ATOM 1888 C CA . VAL A 1 229 ? 8.619 9.827 -6.257 1.00 98.38 229 VAL A CA 1
ATOM 1889 C C . VAL A 1 229 ? 9.372 11.122 -5.937 1.00 98.38 229 VAL A C 1
ATOM 1891 O O . VAL A 1 229 ? 8.857 12.198 -6.227 1.00 98.38 229 VAL A O 1
ATOM 1894 N N . ASP A 1 230 ? 10.603 11.046 -5.431 1.00 98.38 230 ASP A N 1
ATOM 1895 C CA . ASP A 1 230 ? 11.446 12.230 -5.200 1.00 98.38 230 ASP A CA 1
ATOM 1896 C C . ASP A 1 230 ? 11.779 12.974 -6.503 1.00 98.38 230 ASP A C 1
ATOM 1898 O O . ASP A 1 230 ? 11.700 14.201 -6.560 1.00 98.38 230 ASP A O 1
ATOM 1902 N N . SER A 1 231 ? 12.071 12.254 -7.592 1.00 98.31 231 SER A N 1
ATOM 1903 C CA . SER A 1 231 ? 12.297 12.893 -8.896 1.00 98.31 231 SER A CA 1
ATOM 1904 C C . SER A 1 231 ? 11.051 13.636 -9.395 1.00 98.31 231 SER A C 1
ATOM 1906 O O . SER A 1 231 ? 11.151 14.780 -9.840 1.00 98.31 231 SER A O 1
ATOM 1908 N N . LEU A 1 232 ? 9.863 13.035 -9.241 1.00 96.88 232 LEU A N 1
ATOM 1909 C CA . LEU A 1 232 ? 8.590 13.692 -9.535 1.00 96.88 232 LEU A CA 1
ATOM 1910 C C . LEU A 1 232 ? 8.432 14.954 -8.676 1.00 96.88 232 LEU A C 1
ATOM 1912 O O . LEU A 1 232 ? 8.049 16.001 -9.199 1.00 96.88 232 LEU A O 1
ATOM 1916 N N . ALA A 1 233 ? 8.775 14.880 -7.386 1.00 95.62 233 ALA A N 1
ATOM 1917 C CA . ALA A 1 233 ? 8.698 16.020 -6.479 1.00 95.62 233 ALA A CA 1
ATOM 1918 C C . ALA A 1 233 ? 9.621 17.179 -6.881 1.00 95.62 233 ALA A C 1
ATOM 1920 O O . ALA A 1 233 ? 9.268 18.348 -6.713 1.00 95.62 233 ALA A O 1
ATOM 1921 N N . LYS A 1 234 ? 10.757 16.857 -7.504 1.00 96.44 234 LYS A N 1
ATOM 1922 C CA . LYS A 1 234 ? 11.708 17.809 -8.098 1.00 96.44 234 LYS A CA 1
ATOM 1923 C C . LYS A 1 234 ? 11.293 18.322 -9.481 1.00 96.44 234 LYS A C 1
ATOM 1925 O O . LYS A 1 234 ? 12.037 19.087 -10.090 1.00 96.44 234 LYS A O 1
ATOM 1930 N N . GLY A 1 235 ? 10.117 17.934 -9.974 1.00 95.75 235 GLY A N 1
ATOM 1931 C CA . GLY A 1 235 ? 9.550 18.420 -11.232 1.00 95.75 235 GLY A CA 1
ATOM 1932 C C . GLY A 1 235 ? 10.007 17.664 -12.478 1.00 95.75 235 GLY A C 1
ATOM 1933 O O . GLY A 1 235 ? 9.857 18.192 -13.578 1.00 95.75 235 GLY A O 1
ATOM 1934 N N . TYR A 1 236 ? 10.555 16.456 -12.328 1.00 97.88 236 TYR A N 1
ATOM 1935 C CA . TYR A 1 236 ? 10.983 15.631 -13.461 1.00 97.88 236 TYR A CA 1
ATOM 1936 C C . TYR A 1 236 ? 9.768 15.230 -14.305 1.00 97.88 236 TYR A C 1
ATOM 1938 O O . TYR A 1 236 ? 8.696 14.953 -13.762 1.00 97.88 236 TYR A O 1
ATOM 1946 N N . SER A 1 237 ? 9.934 15.176 -15.628 1.00 97.31 237 SER A N 1
ATOM 1947 C CA . SER A 1 237 ? 8.940 14.592 -16.538 1.00 97.31 237 SER A CA 1
ATOM 1948 C C . SER A 1 237 ? 8.933 13.057 -16.464 1.00 97.31 237 SER A C 1
ATOM 1950 O O . SER A 1 237 ? 9.758 12.448 -15.772 1.00 97.31 237 SER A O 1
ATOM 1952 N N . PHE A 1 238 ? 8.021 12.399 -17.193 1.00 97.81 238 PHE A N 1
ATOM 1953 C CA . PHE A 1 238 ? 8.037 10.937 -17.284 1.00 97.81 238 PHE A CA 1
ATOM 1954 C C . PHE A 1 238 ? 9.372 10.463 -17.865 1.00 97.81 238 PHE A C 1
ATOM 1956 O O . PHE A 1 238 ? 9.980 9.525 -17.341 1.00 97.81 238 PHE A O 1
ATOM 1963 N N . SER A 1 239 ? 9.824 11.104 -18.947 1.00 98.19 239 SER A N 1
ATOM 1964 C CA . SER A 1 239 ? 11.073 10.742 -19.620 1.00 98.19 239 SER A CA 1
ATOM 1965 C C . SER A 1 239 ? 12.282 10.955 -18.708 1.00 98.19 239 SER A C 1
ATOM 1967 O O . SER A 1 239 ? 13.124 10.063 -18.632 1.00 98.19 239 SER A O 1
ATOM 1969 N N . ASP A 1 240 ? 12.321 12.046 -17.935 1.00 98.50 240 ASP A N 1
ATOM 1970 C CA . ASP A 1 240 ? 13.431 12.336 -17.012 1.00 98.50 240 ASP A CA 1
ATOM 1971 C C . ASP A 1 240 ? 13.504 11.324 -15.858 1.00 98.50 240 ASP A C 1
ATOM 1973 O O . ASP A 1 240 ? 14.573 10.803 -15.541 1.00 98.50 240 ASP A O 1
ATOM 1977 N N . THR A 1 241 ? 12.369 10.985 -15.232 1.00 98.56 241 THR A N 1
ATOM 1978 C CA . THR A 1 241 ? 12.339 9.948 -14.184 1.00 98.56 241 THR A CA 1
ATOM 1979 C C . THR A 1 241 ? 12.733 8.583 -14.751 1.00 98.56 241 THR A C 1
ATOM 1981 O O . THR A 1 241 ? 13.421 7.804 -14.090 1.00 98.56 241 THR A O 1
ATOM 1984 N N . PHE A 1 242 ? 12.297 8.258 -15.972 1.00 98.62 242 PHE A N 1
ATOM 1985 C CA . PHE A 1 242 ? 12.717 7.029 -16.640 1.00 98.62 242 PHE A CA 1
ATOM 1986 C C . PHE A 1 242 ? 14.226 7.012 -16.914 1.00 98.62 242 PHE A C 1
ATOM 1988 O O . PHE A 1 242 ? 14.868 5.996 -16.642 1.00 98.62 242 PHE A O 1
ATOM 1995 N N . ASP A 1 243 ? 14.785 8.113 -17.418 1.00 98.44 243 ASP A N 1
ATOM 1996 C CA . ASP A 1 243 ? 16.217 8.273 -17.676 1.00 98.44 243 ASP A CA 1
ATOM 1997 C C . ASP A 1 243 ? 17.041 8.102 -16.396 1.00 98.44 243 ASP A C 1
ATOM 1999 O O . ASP A 1 243 ? 17.980 7.305 -16.369 1.00 98.44 243 ASP A O 1
ATOM 2003 N N . LEU A 1 244 ? 16.620 8.742 -15.302 1.00 98.56 244 LEU A N 1
ATOM 2004 C CA . LEU A 1 244 ? 17.226 8.582 -13.982 1.00 98.56 244 LEU A CA 1
ATOM 2005 C C . LEU A 1 244 ? 17.334 7.098 -13.597 1.00 98.56 244 LEU A C 1
ATOM 2007 O O . LEU A 1 244 ? 18.416 6.605 -13.272 1.00 98.56 244 LEU A O 1
ATOM 2011 N N . LEU A 1 245 ? 16.231 6.352 -13.677 1.00 98.56 245 LEU A N 1
ATOM 2012 C CA . LEU A 1 245 ? 16.223 4.935 -13.311 1.00 98.56 245 LEU A CA 1
ATOM 2013 C C . LEU A 1 245 ? 17.037 4.070 -14.287 1.00 98.56 245 LEU A C 1
ATOM 2015 O O . LEU A 1 245 ? 17.810 3.212 -13.860 1.00 98.56 245 LEU A O 1
ATOM 2019 N N . PHE A 1 246 ? 16.861 4.268 -15.592 1.00 98.12 246 PHE A N 1
ATOM 2020 C CA . PHE A 1 246 ? 17.452 3.414 -16.622 1.00 98.12 246 PHE A CA 1
ATOM 2021 C C . PHE A 1 246 ? 18.936 3.717 -16.855 1.00 98.12 246 PHE A C 1
ATOM 2023 O O . PHE A 1 246 ? 19.765 2.808 -16.832 1.00 98.12 246 PHE A O 1
ATOM 2030 N N . ASN A 1 247 ? 19.295 4.983 -17.059 1.00 96.81 247 ASN A N 1
ATOM 2031 C CA . ASN A 1 247 ? 20.646 5.382 -17.434 1.00 96.81 247 ASN A CA 1
ATOM 2032 C C . ASN A 1 247 ? 21.547 5.650 -16.229 1.00 96.81 247 ASN A C 1
ATOM 2034 O O . ASN A 1 247 ? 22.723 5.289 -16.297 1.00 96.81 247 ASN A O 1
ATOM 2038 N N . GLN A 1 248 ? 21.038 6.220 -15.133 1.00 96.25 248 GLN A N 1
ATOM 2039 C CA . GLN A 1 248 ? 21.879 6.516 -13.963 1.00 96.25 248 GLN A CA 1
ATOM 2040 C C . GLN A 1 248 ? 21.923 5.330 -12.996 1.00 96.25 248 GLN A C 1
ATOM 2042 O O . GLN A 1 248 ? 23.002 4.843 -12.670 1.00 96.25 248 GLN A O 1
ATOM 2047 N N . TYR A 1 249 ? 20.760 4.795 -12.619 1.00 96.25 249 TYR A N 1
ATOM 2048 C CA . TYR A 1 249 ? 20.659 3.654 -11.700 1.00 96.25 249 TYR A CA 1
ATOM 2049 C C . TYR A 1 249 ? 20.754 2.275 -12.370 1.00 96.25 249 TYR A C 1
ATOM 2051 O O . TYR A 1 249 ? 20.717 1.261 -11.675 1.00 96.25 249 TYR A O 1
ATOM 2059 N N . LYS A 1 250 ? 20.879 2.221 -13.704 1.00 95.94 250 LYS A N 1
ATOM 2060 C CA . LYS A 1 250 ? 21.036 0.981 -14.490 1.00 95.94 250 LYS A CA 1
ATOM 2061 C C . LYS A 1 250 ? 19.913 -0.043 -14.276 1.00 95.94 250 LYS A C 1
ATOM 2063 O O . LYS A 1 250 ? 20.105 -1.243 -14.469 1.00 95.94 250 LYS A O 1
ATOM 2068 N N . VAL A 1 251 ? 18.716 0.420 -13.915 1.00 96.19 251 VAL A N 1
ATOM 2069 C CA . VAL A 1 251 ? 17.536 -0.438 -13.764 1.00 96.19 251 VAL A CA 1
ATOM 2070 C C . VAL A 1 251 ? 17.132 -0.980 -15.130 1.00 96.19 251 VAL A C 1
ATOM 2072 O O . VAL A 1 251 ? 17.052 -0.229 -16.095 1.00 96.19 251 VAL A O 1
ATOM 2075 N N . HIS A 1 252 ? 16.807 -2.273 -15.226 1.00 95.56 252 HIS A N 1
ATOM 2076 C CA . HIS A 1 252 ? 16.337 -2.868 -16.480 1.00 95.56 252 HIS A CA 1
ATOM 2077 C C . HIS A 1 252 ? 15.172 -2.069 -17.098 1.00 95.56 252 HIS A C 1
ATOM 2079 O O . HIS A 1 252 ? 14.206 -1.721 -16.413 1.00 95.56 252 HIS A O 1
ATOM 2085 N N . ARG A 1 253 ? 15.229 -1.844 -18.419 1.00 96.62 253 ARG A N 1
ATOM 2086 C CA . ARG A 1 253 ? 14.324 -0.971 -19.193 1.00 96.62 253 ARG A CA 1
ATOM 2087 C C . ARG A 1 253 ? 12.840 -1.148 -18.864 1.00 96.62 253 ARG A C 1
ATOM 2089 O O . ARG A 1 253 ? 12.107 -0.174 -18.697 1.00 96.62 253 ARG A O 1
ATOM 2096 N N . ASP A 1 254 ? 12.368 -2.391 -18.798 1.00 94.31 254 ASP A N 1
ATOM 2097 C CA . ASP A 1 254 ? 10.953 -2.664 -18.528 1.00 94.31 254 ASP A CA 1
ATOM 2098 C C . ASP A 1 254 ? 10.561 -2.368 -17.074 1.00 94.31 254 ASP A C 1
ATOM 2100 O O . ASP A 1 254 ? 9.454 -1.879 -16.839 1.00 94.31 254 ASP A O 1
ATOM 2104 N N . LYS A 1 255 ? 11.466 -2.609 -16.115 1.00 94.88 255 LYS A N 1
ATOM 2105 C CA . LYS A 1 255 ? 11.253 -2.324 -14.688 1.00 94.88 255 LYS A CA 1
ATOM 2106 C C . LYS A 1 255 ? 11.252 -0.814 -14.445 1.00 94.88 255 LYS A C 1
ATOM 2108 O O . LYS A 1 255 ? 10.310 -0.316 -13.834 1.00 94.88 255 LYS A O 1
ATOM 2113 N N . ALA A 1 256 ? 12.211 -0.087 -15.026 1.00 97.94 256 ALA A N 1
ATOM 2114 C CA . ALA A 1 256 ? 12.251 1.376 -14.998 1.00 97.94 256 ALA A CA 1
ATOM 2115 C C . ALA A 1 256 ? 10.939 1.979 -15.526 1.00 97.94 256 ALA A C 1
ATOM 2117 O O . ALA A 1 256 ? 10.298 2.763 -14.836 1.00 97.94 256 ALA A O 1
ATOM 2118 N N . PHE A 1 257 ? 10.455 1.519 -16.689 1.00 97.25 257 PHE A N 1
ATOM 2119 C CA . PHE A 1 257 ? 9.192 2.005 -17.261 1.00 97.25 257 PHE A CA 1
ATOM 2120 C C . PHE A 1 257 ? 7.991 1.763 -16.339 1.00 97.25 257 PHE A C 1
ATOM 2122 O O . PHE A 1 257 ? 7.120 2.623 -16.230 1.00 97.25 257 PHE A O 1
ATOM 2129 N N . VAL A 1 258 ? 7.908 0.589 -15.703 1.00 95.38 258 VAL A N 1
ATOM 2130 C CA . VAL A 1 258 ? 6.803 0.263 -14.789 1.00 95.38 258 VAL A CA 1
ATOM 2131 C C . VAL A 1 258 ? 6.849 1.134 -13.534 1.00 95.38 258 VAL A C 1
ATOM 2133 O O . VAL A 1 258 ? 5.797 1.618 -13.122 1.00 95.38 258 VAL A O 1
ATOM 2136 N N . ILE A 1 259 ? 8.028 1.372 -12.956 1.00 97.56 259 ILE A N 1
ATOM 2137 C CA . ILE A 1 259 ? 8.184 2.251 -11.788 1.00 97.56 259 ILE A CA 1
ATOM 2138 C C . ILE A 1 259 ? 7.793 3.688 -12.156 1.00 97.56 259 ILE A C 1
ATOM 2140 O O . ILE A 1 259 ? 6.917 4.261 -11.508 1.00 97.56 259 ILE A O 1
ATOM 2144 N N . THR A 1 260 ? 8.330 4.231 -13.254 1.00 98.06 260 THR A N 1
ATOM 2145 C CA . THR A 1 260 ? 7.965 5.566 -13.751 1.00 98.06 260 THR A CA 1
ATOM 2146 C C . THR A 1 260 ? 6.461 5.679 -14.007 1.00 98.06 260 THR A C 1
ATOM 2148 O O . THR A 1 260 ? 5.830 6.635 -13.570 1.00 98.06 260 THR A O 1
ATOM 2151 N N . LEU A 1 261 ? 5.845 4.674 -14.642 1.00 96.06 261 LEU A N 1
ATOM 2152 C CA . LEU A 1 261 ? 4.396 4.617 -14.868 1.00 96.06 261 LEU A CA 1
ATOM 2153 C C . LEU A 1 261 ? 3.588 4.699 -13.574 1.00 96.06 261 LEU A C 1
ATOM 2155 O O . LEU A 1 261 ? 2.547 5.358 -13.545 1.00 96.06 261 LEU A O 1
ATOM 2159 N N . ARG A 1 262 ? 4.019 4.005 -12.521 1.00 95.31 262 ARG A N 1
ATOM 2160 C CA . ARG A 1 262 ? 3.299 3.992 -11.244 1.00 95.31 262 ARG A CA 1
ATOM 2161 C C . ARG A 1 262 ? 3.300 5.356 -10.565 1.00 95.31 262 ARG A C 1
ATOM 2163 O O . ARG A 1 262 ? 2.269 5.704 -9.994 1.00 95.31 262 ARG A O 1
ATOM 2170 N N . VAL A 1 263 ? 4.401 6.095 -10.687 1.00 96.75 263 VAL A N 1
ATOM 2171 C CA . VAL A 1 263 ? 4.587 7.426 -10.094 1.00 96.75 263 VAL A CA 1
ATOM 2172 C C . VAL A 1 263 ? 3.969 8.531 -10.951 1.00 96.75 263 VAL A C 1
ATOM 2174 O O . VAL A 1 263 ? 3.365 9.448 -10.418 1.00 96.75 263 VAL A O 1
ATOM 2177 N N . HIS A 1 264 ? 4.037 8.450 -12.280 1.00 96.38 264 HIS A N 1
ATOM 2178 C CA . HIS A 1 264 ? 3.547 9.521 -13.165 1.00 96.38 264 HIS A CA 1
ATOM 2179 C C . HIS A 1 264 ? 2.072 9.398 -13.567 1.00 96.38 264 HIS A C 1
ATOM 2181 O O . HIS A 1 264 ? 1.484 10.341 -14.102 1.00 96.38 264 HIS A O 1
ATOM 2187 N N . ARG A 1 265 ? 1.422 8.256 -13.306 1.00 94.06 265 ARG A N 1
ATOM 2188 C CA . ARG A 1 265 ? -0.032 8.134 -13.517 1.00 94.06 265 ARG A CA 1
ATOM 2189 C C . ARG A 1 265 ? -0.811 9.113 -12.628 1.00 94.06 265 ARG A C 1
ATOM 2191 O O . ARG A 1 265 ? -0.309 9.639 -11.644 1.00 94.06 265 ARG A O 1
ATOM 2198 N N . GLY A 1 266 ? -2.052 9.375 -13.008 1.00 92.19 266 GLY A N 1
ATOM 2199 C CA . GLY A 1 266 ? -2.934 10.389 -12.435 1.00 92.19 266 GLY A CA 1
ATOM 2200 C C . GLY A 1 266 ? -2.517 11.837 -12.716 1.00 92.19 266 GLY A C 1
ATOM 2201 O O . GLY A 1 266 ? -3.378 12.709 -12.682 1.00 92.19 266 GLY A O 1
ATOM 2202 N N . GLY A 1 267 ? -1.255 12.091 -13.079 1.00 92.56 267 GLY A N 1
ATOM 2203 C CA . GLY A 1 267 ? -0.640 13.422 -13.100 1.00 92.56 267 GLY A CA 1
ATOM 2204 C C . GLY A 1 267 ? 0.461 13.597 -12.047 1.00 92.56 267 GLY A C 1
ATOM 2205 O O . GLY A 1 267 ? 0.905 14.722 -11.848 1.00 92.56 267 GLY A O 1
ATOM 2206 N N . GLY A 1 268 ? 0.872 12.512 -11.374 1.00 95.31 268 GLY A N 1
ATOM 2207 C CA . GLY A 1 268 ? 1.870 12.507 -10.303 1.00 95.31 268 GLY A CA 1
ATOM 2208 C C . GLY A 1 268 ? 1.315 11.869 -9.029 1.00 95.31 268 GLY A C 1
ATOM 2209 O O . GLY A 1 268 ? 0.798 12.568 -8.165 1.00 95.31 268 GLY A O 1
ATOM 2210 N N . PHE A 1 269 ? 1.370 10.540 -8.939 1.00 95.69 269 PHE A N 1
ATOM 2211 C CA . PHE A 1 269 ? 0.848 9.741 -7.835 1.00 95.69 269 PHE A CA 1
ATOM 2212 C C . PHE A 1 269 ? 1.961 9.320 -6.874 1.00 95.69 269 PHE A C 1
ATOM 2214 O O . PHE A 1 269 ? 2.736 8.400 -7.141 1.00 95.69 269 PHE A O 1
ATOM 2221 N N . THR A 1 270 ? 2.018 9.994 -5.733 1.00 96.19 270 THR A N 1
ATOM 2222 C CA . THR A 1 270 ? 3.132 9.915 -4.786 1.00 96.19 270 THR A CA 1
ATOM 2223 C C . THR A 1 270 ? 3.059 8.719 -3.838 1.00 96.19 270 THR A C 1
ATOM 2225 O O . THR A 1 270 ? 4.068 8.397 -3.240 1.00 96.19 270 THR A O 1
ATOM 2228 N N . LYS A 1 271 ? 1.950 7.970 -3.759 1.00 95.69 271 LYS A N 1
ATOM 2229 C CA . LYS A 1 271 ? 1.746 6.835 -2.823 1.00 95.69 271 LYS A CA 1
ATOM 2230 C C . LYS A 1 271 ? 2.920 5.841 -2.696 1.00 95.69 271 LYS A C 1
ATOM 2232 O O . LYS A 1 271 ? 3.114 5.246 -1.643 1.00 95.69 271 LYS A O 1
ATOM 2237 N N . ASP A 1 272 ? 3.663 5.591 -3.769 1.00 95.75 272 ASP A N 1
ATOM 2238 C CA . ASP A 1 272 ? 4.582 4.453 -3.875 1.00 95.75 272 ASP A CA 1
ATOM 2239 C C . ASP A 1 272 ? 5.797 4.485 -2.913 1.00 95.75 272 ASP A C 1
ATOM 2241 O O . ASP A 1 272 ? 6.412 3.434 -2.719 1.00 95.75 272 ASP A O 1
ATOM 2245 N N . TRP A 1 273 ? 6.126 5.623 -2.283 1.00 97.44 273 TRP A N 1
ATOM 2246 C CA . TRP A 1 273 ? 7.187 5.692 -1.259 1.00 97.44 273 TRP A CA 1
ATOM 2247 C C . TRP A 1 273 ? 6.777 5.042 0.076 1.00 97.44 273 TRP A C 1
ATOM 2249 O O . TRP A 1 273 ? 7.631 4.511 0.788 1.00 97.44 273 TRP A O 1
ATOM 2259 N N . LEU A 1 274 ? 5.469 4.988 0.363 1.00 97.56 274 LEU A N 1
ATOM 2260 C CA . LEU A 1 274 ? 4.906 4.483 1.621 1.00 97.56 274 LEU A CA 1
ATOM 2261 C C . LEU A 1 274 ? 5.189 2.994 1.874 1.00 97.56 274 LEU A C 1
ATOM 2263 O O . LEU A 1 274 ? 5.100 2.543 3.006 1.00 97.56 274 LEU A O 1
ATOM 2267 N N . TYR A 1 275 ? 5.546 2.220 0.844 1.00 98.06 275 TYR A N 1
ATOM 2268 C CA . TYR A 1 275 ? 5.845 0.793 0.993 1.00 98.06 275 TYR A CA 1
ATOM 2269 C C . TYR A 1 275 ? 7.084 0.548 1.863 1.00 98.06 275 TYR A C 1
ATOM 2271 O O . TYR A 1 275 ? 7.040 -0.263 2.783 1.00 98.06 275 TYR A O 1
ATOM 2279 N N . LEU A 1 276 ? 8.200 1.226 1.562 1.00 97.94 276 LEU A N 1
ATOM 2280 C CA . LEU A 1 276 ? 9.438 1.036 2.322 1.00 97.94 276 LEU A CA 1
ATOM 2281 C C . LEU A 1 276 ? 9.376 1.772 3.665 1.00 97.94 276 LEU A C 1
ATOM 2283 O O . LEU A 1 276 ? 9.816 1.217 4.667 1.00 97.94 276 LEU A O 1
ATOM 2287 N N . ALA A 1 277 ? 8.788 2.973 3.694 1.00 97.06 277 ALA A N 1
ATOM 2288 C CA . ALA A 1 277 ? 8.569 3.712 4.938 1.00 97.06 277 ALA A CA 1
ATOM 2289 C C . ALA A 1 277 ? 7.677 2.918 5.911 1.00 97.06 277 ALA A C 1
ATOM 2291 O O . ALA A 1 277 ? 8.030 2.721 7.074 1.00 97.06 277 ALA A O 1
ATOM 2292 N N . GLY A 1 278 ? 6.571 2.360 5.410 1.00 97.88 278 GLY A N 1
ATOM 2293 C CA . GLY A 1 278 ? 5.684 1.485 6.169 1.00 97.88 278 GLY A CA 1
ATOM 2294 C C . GLY A 1 278 ? 6.375 0.211 6.648 1.00 97.88 278 GLY A C 1
ATOM 2295 O O . GLY A 1 278 ? 6.235 -0.141 7.819 1.00 97.88 278 GLY A O 1
ATOM 2296 N N . LEU A 1 279 ? 7.158 -0.459 5.785 1.00 98.38 279 LEU A N 1
ATOM 2297 C CA . LEU A 1 279 ? 7.943 -1.636 6.182 1.00 98.38 279 LEU A CA 1
ATOM 2298 C C . LEU A 1 279 ? 8.835 -1.301 7.373 1.00 98.38 279 LEU A C 1
ATOM 2300 O O . LEU A 1 279 ? 8.883 -2.060 8.334 1.00 98.38 279 LEU A O 1
ATOM 2304 N N . GLN A 1 280 ? 9.530 -0.168 7.314 1.00 96.94 280 GLN A N 1
ATOM 2305 C CA . GLN A 1 280 ? 10.436 0.237 8.371 1.00 96.94 280 GLN A CA 1
ATOM 2306 C C . GLN A 1 280 ? 9.706 0.483 9.699 1.00 96.94 280 GLN A C 1
ATOM 2308 O O . GLN A 1 280 ? 10.143 -0.019 10.735 1.00 96.94 280 GLN A O 1
ATOM 2313 N N . LYS A 1 281 ? 8.585 1.215 9.677 1.00 97.12 281 LYS A N 1
ATOM 2314 C CA . LYS A 1 281 ? 7.779 1.472 10.883 1.00 97.12 281 LYS A CA 1
ATOM 2315 C C . LYS A 1 281 ? 7.281 0.172 11.515 1.00 97.12 281 LYS A C 1
ATOM 2317 O O . LYS A 1 281 ? 7.444 -0.022 12.718 1.00 97.12 281 LYS A O 1
ATOM 2322 N N . VAL A 1 282 ? 6.725 -0.729 10.703 1.00 98.25 282 VAL A N 1
ATOM 2323 C CA . VAL A 1 282 ? 6.212 -2.027 11.169 1.00 98.25 282 VAL A CA 1
ATOM 2324 C C . VAL A 1 282 ? 7.343 -2.923 11.672 1.00 98.25 282 VAL A C 1
ATOM 2326 O O . VAL A 1 282 ? 7.206 -3.537 12.727 1.00 98.25 282 VAL A O 1
ATOM 2329 N N . TYR A 1 283 ? 8.475 -2.965 10.965 1.00 97.50 283 TYR A N 1
ATOM 2330 C CA . TYR A 1 283 ? 9.648 -3.730 11.380 1.00 97.50 283 TYR A CA 1
ATOM 2331 C C . TYR A 1 283 ? 10.144 -3.273 12.756 1.00 97.50 283 TYR A C 1
ATOM 2333 O O . TYR A 1 283 ? 10.294 -4.106 13.646 1.00 97.50 283 TYR A O 1
ATOM 2341 N N . ASN A 1 284 ? 10.328 -1.965 12.964 1.00 96.94 284 ASN A N 1
ATOM 2342 C CA . ASN A 1 284 ? 10.766 -1.418 14.252 1.00 96.94 284 ASN A CA 1
ATOM 2343 C C . ASN A 1 284 ? 9.767 -1.733 15.370 1.00 96.94 284 ASN A C 1
ATOM 2345 O O . ASN A 1 284 ? 10.162 -2.212 16.430 1.00 96.94 284 ASN A O 1
ATOM 2349 N N . TYR A 1 285 ? 8.473 -1.545 15.106 1.00 97.56 285 TYR A N 1
ATOM 2350 C CA . TYR A 1 285 ? 7.409 -1.871 16.053 1.00 97.56 285 TYR A CA 1
ATOM 2351 C C . TYR A 1 285 ? 7.449 -3.348 16.479 1.00 97.56 285 TYR A C 1
ATOM 2353 O O . TYR A 1 285 ? 7.362 -3.654 17.666 1.00 97.56 285 TYR A O 1
ATOM 2361 N N . ALA A 1 286 ? 7.667 -4.260 15.529 1.00 96.75 286 ALA A N 1
ATOM 2362 C CA . ALA A 1 286 ? 7.810 -5.684 15.810 1.00 96.75 286 ALA A CA 1
ATOM 2363 C C . ALA A 1 286 ? 9.112 -6.020 16.565 1.00 96.75 286 ALA A C 1
ATOM 2365 O O . ALA A 1 286 ? 9.094 -6.845 17.476 1.00 96.75 286 ALA A O 1
ATOM 2366 N N . GLN A 1 287 ? 10.241 -5.379 16.230 1.00 95.19 287 GLN A N 1
ATOM 2367 C CA . GLN A 1 287 ? 11.514 -5.578 16.943 1.00 95.19 287 GLN A CA 1
ATOM 2368 C C . GLN A 1 287 ? 11.466 -5.086 18.396 1.00 95.19 287 GLN A C 1
ATOM 2370 O O . GLN A 1 287 ? 12.159 -5.633 19.250 1.00 95.19 287 GLN A O 1
ATOM 2375 N N . GLU A 1 288 ? 10.625 -4.096 18.695 1.00 96.50 288 GLU A N 1
ATOM 2376 C CA . GLU A 1 288 ? 10.334 -3.650 20.062 1.00 96.50 288 GLU A CA 1
ATOM 2377 C C . GLU A 1 288 ? 9.449 -4.644 20.845 1.00 96.50 288 GLU A C 1
ATOM 2379 O O . GLU A 1 288 ? 9.116 -4.391 22.002 1.00 96.50 288 GLU A O 1
ATOM 2384 N N . GLY A 1 289 ? 9.060 -5.774 20.239 1.00 95.44 289 GLY A N 1
ATOM 2385 C CA . GLY A 1 289 ? 8.221 -6.800 20.863 1.00 95.44 289 GLY A CA 1
ATOM 2386 C C . GLY A 1 289 ? 6.760 -6.382 21.029 1.00 95.44 289 GLY A C 1
ATOM 2387 O O . GLY A 1 289 ? 6.047 -6.974 21.838 1.00 95.44 289 GLY A O 1
ATOM 2388 N N . LYS A 1 290 ? 6.316 -5.348 20.303 1.00 96.12 290 LYS A N 1
ATOM 2389 C CA . LYS A 1 290 ? 4.941 -4.849 20.380 1.00 96.12 290 LYS A CA 1
ATOM 2390 C C . LYS A 1 290 ? 3.985 -5.729 19.577 1.00 96.12 290 LYS A C 1
ATOM 2392 O O . LYS A 1 290 ? 4.357 -6.350 18.583 1.00 96.12 290 LYS A O 1
ATOM 2397 N N . ASP A 1 291 ? 2.733 -5.752 20.017 1.00 93.44 291 ASP A N 1
ATOM 2398 C CA . ASP A 1 291 ? 1.696 -6.608 19.452 1.00 93.44 291 ASP A CA 1
ATOM 2399 C C . ASP A 1 291 ? 1.192 -6.091 18.097 1.00 93.44 291 ASP A C 1
ATOM 2401 O O . ASP A 1 291 ? 0.556 -5.042 18.011 1.00 93.44 291 ASP A O 1
ATOM 2405 N N . LEU A 1 292 ? 1.461 -6.840 17.026 1.00 96.44 292 LEU A N 1
ATOM 2406 C CA . LEU A 1 292 ? 0.978 -6.517 15.681 1.00 96.44 292 LEU A CA 1
ATOM 2407 C C . LEU A 1 292 ? -0.522 -6.786 15.503 1.00 96.44 292 LEU A C 1
ATOM 2409 O O . LEU A 1 292 ? -1.098 -6.293 14.531 1.00 96.44 292 LEU A O 1
ATOM 2413 N N . ASP A 1 293 ? -1.166 -7.536 16.402 1.00 95.38 293 ASP A N 1
ATOM 2414 C CA . ASP A 1 293 ? -2.564 -7.933 16.236 1.00 95.38 293 ASP A CA 1
ATOM 2415 C C . ASP A 1 293 ? -3.518 -6.739 16.173 1.00 95.38 293 ASP A C 1
ATOM 2417 O O . ASP A 1 293 ? -4.441 -6.712 15.354 1.00 95.38 293 ASP A O 1
ATOM 2421 N N . VAL A 1 294 ? -3.251 -5.695 16.964 1.00 97.38 294 VAL A N 1
ATOM 2422 C CA . VAL A 1 294 ? -4.040 -4.454 16.940 1.00 97.38 294 VAL A CA 1
ATOM 2423 C C . VAL A 1 294 ? -4.080 -3.825 15.540 1.00 97.38 294 VAL A C 1
ATOM 2425 O O . VAL A 1 294 ? -5.096 -3.252 15.140 1.00 97.38 294 VAL A O 1
ATOM 2428 N N . LEU A 1 295 ? -3.016 -3.994 14.747 1.00 98.25 295 LEU A N 1
ATOM 2429 C CA . LEU A 1 295 ? -2.913 -3.480 13.379 1.00 98.25 295 LEU A CA 1
ATOM 2430 C C . LEU A 1 295 ? -3.635 -4.362 12.350 1.00 98.25 295 LEU A C 1
ATOM 2432 O O . LEU A 1 295 ? -3.871 -3.928 11.219 1.00 98.25 295 LEU A O 1
ATOM 2436 N N . LEU A 1 296 ? -4.015 -5.584 12.734 1.00 98.31 296 LEU A N 1
ATOM 2437 C CA . LEU A 1 296 ? -4.790 -6.505 11.906 1.00 98.31 296 LEU A CA 1
ATOM 2438 C C . LEU A 1 296 ? -6.306 -6.327 12.066 1.00 98.31 296 LEU A C 1
ATOM 2440 O O . LEU A 1 296 ? -7.063 -6.880 11.264 1.00 98.31 296 LEU A O 1
ATOM 2444 N N . THR A 1 297 ? -6.757 -5.515 13.031 1.00 97.94 297 THR A N 1
ATOM 2445 C CA . THR A 1 297 ? -8.182 -5.301 13.368 1.00 97.94 297 THR A CA 1
ATOM 2446 C C . THR A 1 297 ? -9.021 -4.752 12.212 1.00 97.94 297 THR A C 1
ATOM 2448 O O . THR A 1 297 ? -10.241 -4.939 12.183 1.00 97.94 297 THR A O 1
ATOM 2451 N N . GLY A 1 298 ? -8.380 -4.114 11.232 1.00 97.94 298 GLY A N 1
ATOM 2452 C CA . GLY A 1 298 ? -9.006 -3.677 9.995 1.00 97.94 298 GLY A CA 1
ATOM 2453 C C . GLY A 1 298 ? -8.058 -2.901 9.086 1.00 97.94 298 GLY A C 1
ATOM 2454 O O . GLY A 1 298 ? -6.844 -3.100 9.110 1.00 97.94 298 GLY A O 1
ATOM 2455 N N . LYS A 1 299 ? -8.599 -1.978 8.284 1.00 97.94 299 LYS A N 1
ATOM 2456 C CA . LYS A 1 299 ? -7.805 -1.039 7.476 1.00 97.94 299 LYS A CA 1
ATOM 2457 C C . LYS A 1 299 ? -7.343 0.138 8.334 1.00 97.94 299 LYS A C 1
ATOM 2459 O O . LYS A 1 299 ? -7.788 1.265 8.153 1.00 97.94 299 LYS A O 1
ATOM 2464 N N . VAL A 1 300 ? -6.489 -0.144 9.309 1.00 98.19 300 VAL A N 1
ATOM 2465 C CA . VAL A 1 300 ? -6.079 0.812 10.347 1.00 98.19 300 VAL A CA 1
ATOM 2466 C C . VAL A 1 300 ? -4.701 1.422 10.082 1.00 98.19 300 VAL A C 1
ATOM 2468 O O . VAL A 1 300 ? -3.959 0.945 9.220 1.00 98.19 300 VAL A O 1
ATOM 2471 N N . ASN A 1 301 ? -4.378 2.478 10.829 1.00 97.38 301 ASN A N 1
ATOM 2472 C CA . ASN A 1 301 ? -3.068 3.124 10.873 1.00 97.38 301 ASN A CA 1
ATOM 2473 C C . ASN A 1 301 ? -2.484 2.988 12.293 1.00 97.38 301 ASN A C 1
ATOM 2475 O O . ASN A 1 301 ? -3.219 3.104 13.275 1.00 97.38 301 ASN A O 1
ATOM 2479 N N . MET A 1 302 ? -1.175 2.745 12.383 1.00 97.25 302 MET A N 1
ATOM 2480 C CA . MET A 1 302 ? -0.406 2.662 13.629 1.00 97.25 302 MET A CA 1
ATOM 2481 C C . MET A 1 302 ? -0.579 3.873 14.555 1.00 97.25 302 MET A C 1
ATOM 2483 O O . MET A 1 302 ? -0.604 3.694 15.771 1.00 97.25 302 MET A O 1
ATOM 2487 N N . ASP A 1 303 ? -0.752 5.080 14.014 1.00 97.00 303 ASP A N 1
ATOM 2488 C CA . ASP A 1 303 ? -0.915 6.297 14.826 1.00 97.00 303 ASP A CA 1
ATOM 2489 C C . ASP A 1 303 ? -2.195 6.267 15.684 1.00 97.00 303 ASP A C 1
ATOM 2491 O O . ASP A 1 303 ? -2.271 6.912 16.728 1.00 97.00 303 ASP A O 1
ATOM 2495 N N . TYR A 1 304 ? -3.183 5.456 15.290 1.00 98.19 304 TYR A N 1
ATOM 2496 C CA . TYR A 1 304 ? -4.455 5.293 15.998 1.00 98.19 304 TYR A CA 1
ATOM 2497 C C . TYR A 1 304 ? -4.503 4.051 16.895 1.00 98.19 304 TYR A C 1
ATOM 2499 O O . TYR A 1 304 ? -5.580 3.718 17.390 1.00 98.19 304 TYR A O 1
ATOM 2507 N N . ILE A 1 305 ? -3.377 3.366 17.149 1.00 98.00 305 ILE A N 1
ATOM 2508 C CA . ILE A 1 305 ? -3.333 2.241 18.105 1.00 98.00 305 ILE A CA 1
ATOM 2509 C C . ILE A 1 305 ? -3.992 2.601 19.449 1.00 98.00 305 ILE A C 1
ATOM 2511 O O . ILE A 1 305 ? -4.860 1.835 19.874 1.00 98.00 305 ILE A O 1
ATOM 2515 N N . PRO A 1 306 ? -3.687 3.756 20.085 1.00 97.94 306 PRO A N 1
ATOM 2516 C CA . PRO A 1 306 ? -4.329 4.122 21.348 1.00 97.94 306 PRO A CA 1
ATOM 2517 C C . PRO A 1 306 ? -5.854 4.229 21.230 1.00 97.94 306 PRO A C 1
ATOM 2519 O O . PRO A 1 306 ? -6.575 3.791 22.118 1.00 97.94 306 PRO A O 1
ATOM 2522 N N . THR A 1 307 ? -6.362 4.767 20.117 1.00 98.38 307 THR A N 1
ATOM 2523 C CA . THR A 1 307 ? -7.808 4.888 19.873 1.00 98.38 307 THR A CA 1
ATOM 2524 C C . THR A 1 307 ? -8.460 3.532 19.641 1.00 98.38 307 THR A C 1
ATOM 2526 O O . THR A 1 307 ? -9.560 3.295 20.126 1.00 98.38 307 THR A O 1
ATOM 2529 N N . ILE A 1 308 ? -7.795 2.620 18.925 1.00 98.31 308 ILE A N 1
ATOM 2530 C CA . ILE A 1 308 ? -8.310 1.264 18.684 1.00 98.31 308 ILE A CA 1
ATOM 2531 C C . ILE A 1 308 ? -8.434 0.507 20.007 1.00 98.31 308 ILE A C 1
ATOM 2533 O O . ILE A 1 308 ? -9.476 -0.095 20.257 1.00 98.31 308 ILE A O 1
ATOM 2537 N N . GLN A 1 309 ? -7.406 0.570 20.854 1.00 98.19 309 GLN A N 1
ATOM 2538 C CA . GLN A 1 309 ? -7.405 -0.072 22.171 1.00 98.19 309 GLN A CA 1
ATOM 2539 C C . GLN A 1 309 ? -8.497 0.512 23.073 1.00 98.19 309 GLN A C 1
ATOM 2541 O O . GLN A 1 309 ? -9.294 -0.242 23.623 1.00 98.19 309 GLN A O 1
ATOM 2546 N N . HIS A 1 310 ? -8.635 1.841 23.114 1.00 98.38 310 HIS A N 1
ATOM 2547 C CA . HIS A 1 310 ? -9.722 2.509 23.837 1.00 98.38 310 HIS A CA 1
ATOM 2548 C C . HIS A 1 310 ? -11.113 2.069 23.346 1.00 98.38 310 HIS A C 1
ATOM 2550 O O . HIS A 1 310 ? -11.996 1.724 24.130 1.00 98.38 310 HIS A O 1
ATOM 2556 N N . MET A 1 311 ? -11.311 1.970 22.027 1.00 98.38 311 MET A N 1
ATOM 2557 C CA . MET A 1 311 ? -12.557 1.442 21.458 1.00 98.38 311 MET A CA 1
ATOM 2558 C C . MET A 1 311 ? -12.803 -0.028 21.831 1.00 98.38 311 MET A C 1
ATOM 2560 O O . MET A 1 311 ? -13.960 -0.420 21.977 1.00 98.38 311 MET A O 1
ATOM 2564 N N . GLN A 1 312 ? -11.758 -0.848 21.975 1.00 98.00 312 GLN A N 1
ATOM 2565 C CA . GLN A 1 312 ? -11.879 -2.238 22.431 1.00 98.00 312 GLN A CA 1
ATOM 2566 C C . GLN A 1 312 ? -12.266 -2.315 23.912 1.00 98.00 312 GLN A C 1
ATOM 2568 O O . GLN A 1 312 ? -13.153 -3.091 24.263 1.00 98.00 312 GLN A O 1
ATOM 2573 N N . GLU A 1 313 ? -11.674 -1.474 24.761 1.00 98.00 313 GLU A N 1
ATOM 2574 C CA . GLU A 1 313 ? -12.016 -1.362 26.186 1.00 98.00 313 GLU A CA 1
ATOM 2575 C C . GLU A 1 313 ? -13.484 -0.959 26.392 1.00 98.00 313 GLU A C 1
ATOM 2577 O O . GLU A 1 313 ? -14.171 -1.511 27.253 1.00 98.00 313 GLU A O 1
ATOM 2582 N N . LEU A 1 314 ? -13.999 -0.066 25.542 1.00 97.75 314 LEU A N 1
ATOM 2583 C CA . LEU A 1 314 ? -15.409 0.336 25.524 1.00 97.75 314 LEU A CA 1
ATOM 2584 C C . LEU A 1 314 ? -16.347 -0.691 24.856 1.00 97.75 314 LEU A C 1
ATOM 2586 O O . LEU A 1 314 ? -17.558 -0.469 24.801 1.00 97.75 314 LEU A O 1
ATOM 2590 N N . GLY A 1 315 ? -15.823 -1.792 24.308 1.00 97.50 315 GLY A N 1
ATOM 2591 C CA . GLY A 1 315 ? -16.609 -2.799 23.584 1.00 97.50 315 GLY A CA 1
ATOM 2592 C C . GLY A 1 315 ? -17.154 -2.328 22.225 1.00 97.50 315 GLY A C 1
ATOM 2593 O O . GLY A 1 315 ? -18.067 -2.944 21.673 1.00 97.50 315 GLY A O 1
ATOM 2594 N N . LEU A 1 316 ? -16.610 -1.239 21.675 1.00 97.88 316 LEU A N 1
ATOM 2595 C CA . LEU A 1 316 ? -16.968 -0.665 20.370 1.00 97.88 316 LEU A CA 1
ATOM 2596 C C . LEU A 1 316 ? -16.145 -1.251 19.212 1.00 97.88 316 LEU A C 1
ATOM 2598 O O . LEU A 1 316 ? -16.531 -1.122 18.046 1.00 97.88 316 LEU A O 1
ATOM 2602 N N . ALA A 1 317 ? -15.026 -1.898 19.527 1.00 98.12 317 ALA A N 1
ATOM 2603 C CA . ALA A 1 317 ? -14.190 -2.642 18.599 1.00 98.12 317 ALA A CA 1
ATOM 2604 C C . ALA A 1 317 ? -13.857 -4.027 19.170 1.00 98.12 317 ALA A C 1
ATOM 2606 O O . ALA A 1 317 ? -13.820 -4.235 20.379 1.00 98.12 317 ALA A O 1
ATOM 2607 N N . LEU A 1 318 ? -13.616 -4.982 18.280 1.00 98.12 318 LEU A N 1
ATOM 2608 C CA . LEU A 1 318 ? -13.191 -6.338 18.610 1.00 98.12 318 LEU A CA 1
ATOM 2609 C C . LEU A 1 318 ? -11.691 -6.494 18.336 1.00 98.12 318 LEU A C 1
ATOM 2611 O O . LEU A 1 318 ? -11.112 -5.762 17.524 1.00 98.12 318 LEU A O 1
ATOM 2615 N N . THR A 1 319 ? -11.062 -7.473 18.979 1.00 97.06 319 THR A N 1
ATOM 2616 C CA . THR A 1 319 ? -9.740 -7.963 18.567 1.00 97.06 319 THR A CA 1
ATOM 2617 C C . THR A 1 319 ? -9.828 -8.668 17.212 1.00 97.06 319 THR A C 1
ATOM 2619 O O . THR A 1 319 ? -10.921 -8.974 16.713 1.00 97.06 319 THR A O 1
ATOM 2622 N N . SER A 1 320 ? -8.686 -8.893 16.566 1.00 96.81 320 SER A N 1
ATOM 2623 C CA . SER A 1 320 ? -8.670 -9.561 15.267 1.00 96.81 320 SER A CA 1
ATOM 2624 C C . SER A 1 320 ? -9.139 -11.007 15.396 1.00 96.81 320 SER A C 1
ATOM 2626 O O . SER A 1 320 ? -8.754 -11.732 16.308 1.00 96.81 320 SER A O 1
ATOM 2628 N N . LYS A 1 321 ? -9.966 -11.452 14.447 1.00 96.50 321 LYS A N 1
ATOM 2629 C CA . LYS A 1 321 ? -10.395 -12.856 14.361 1.00 96.50 321 LYS A CA 1
ATOM 2630 C C . LYS A 1 321 ? -9.402 -13.694 13.558 1.00 96.50 321 LYS A C 1
ATOM 2632 O O . LYS A 1 321 ? -9.175 -14.863 13.860 1.00 96.50 321 LYS A O 1
ATOM 2637 N N . TYR A 1 322 ? -8.897 -13.118 12.475 1.00 97.06 322 TYR A N 1
ATOM 2638 C CA . TYR A 1 322 ? -7.943 -13.732 11.565 1.00 97.06 322 TYR A CA 1
ATOM 2639 C C . TYR A 1 322 ? -6.571 -13.105 11.785 1.00 97.06 322 TYR A C 1
ATOM 2641 O O . TYR A 1 322 ? -6.464 -11.894 11.957 1.00 97.06 322 TYR A O 1
ATOM 2649 N N . TYR A 1 323 ? -5.530 -13.924 11.714 1.00 95.69 323 TYR A N 1
ATOM 2650 C CA . TYR A 1 323 ? -4.150 -13.499 11.914 1.00 95.69 323 TYR A CA 1
ATOM 2651 C C . TYR A 1 323 ? -3.345 -13.737 10.643 1.00 95.69 323 TYR A C 1
ATOM 2653 O O . TYR A 1 323 ? -3.647 -14.647 9.868 1.00 95.69 323 TYR A O 1
ATOM 2661 N N . THR A 1 324 ? -2.296 -12.947 10.453 1.00 97.00 324 THR A N 1
ATOM 2662 C CA . THR A 1 324 ? -1.280 -13.207 9.435 1.00 97.00 324 THR A CA 1
ATOM 2663 C C . THR A 1 324 ? -0.374 -14.331 9.934 1.00 97.00 324 THR A C 1
ATOM 2665 O O . THR A 1 324 ? 0.444 -14.138 10.830 1.00 97.00 324 THR A O 1
ATOM 2668 N N . ASP A 1 325 ? -0.527 -15.522 9.363 1.00 93.50 325 ASP A N 1
ATOM 2669 C CA . ASP A 1 325 ? 0.212 -16.737 9.733 1.00 93.50 325 ASP A CA 1
ATOM 2670 C C . ASP A 1 325 ? 1.734 -16.567 9.639 1.00 93.50 325 ASP A C 1
ATOM 2672 O O . ASP A 1 325 ? 2.451 -17.055 10.511 1.00 93.50 325 ASP A O 1
ATOM 2676 N N . SER A 1 326 ? 2.234 -15.801 8.663 1.00 95.50 326 SER A N 1
ATOM 2677 C CA . SER A 1 326 ? 3.672 -15.524 8.549 1.00 95.50 326 SER A CA 1
ATOM 2678 C C . SER A 1 326 ? 4.258 -14.828 9.783 1.00 95.50 326 SER A C 1
ATOM 2680 O O . SER A 1 326 ? 5.462 -14.892 9.989 1.00 95.50 326 SER A O 1
ATOM 2682 N N . TYR A 1 327 ? 3.454 -14.150 10.611 1.00 96.12 327 TYR A N 1
ATOM 2683 C CA . TYR A 1 327 ? 3.954 -13.485 11.822 1.00 96.12 327 TYR A CA 1
ATOM 2684 C C . TYR A 1 327 ? 4.197 -14.442 12.994 1.00 96.12 327 TYR A C 1
ATOM 2686 O O . TYR A 1 327 ? 4.842 -14.048 13.960 1.00 96.12 327 TYR A O 1
ATOM 2694 N N . GLN A 1 328 ? 3.733 -15.694 12.920 1.00 91.88 328 GLN A N 1
ATOM 2695 C CA . GLN A 1 328 ? 3.906 -16.672 14.002 1.00 91.88 328 GLN A CA 1
ATOM 2696 C C . GLN A 1 328 ? 5.360 -17.133 14.161 1.00 91.88 328 GLN A C 1
ATOM 2698 O O . GLN A 1 328 ? 5.795 -17.453 15.265 1.00 91.88 328 GLN A O 1
ATOM 2703 N N . SER A 1 329 ? 6.120 -17.171 13.066 1.00 92.12 329 SER A N 1
ATOM 2704 C CA . SER A 1 329 ? 7.522 -17.585 13.074 1.00 92.12 329 SER A CA 1
ATOM 2705 C C . SER A 1 329 ? 8.292 -16.892 11.960 1.00 92.12 329 SER A C 1
ATOM 2707 O O . SER A 1 329 ? 7.886 -16.964 10.800 1.00 92.12 329 SER A O 1
ATOM 2709 N N . ASN A 1 330 ? 9.432 -16.281 12.293 1.00 94.00 330 ASN A N 1
ATOM 2710 C CA . ASN A 1 330 ? 10.310 -15.697 11.285 1.00 94.00 330 ASN A CA 1
ATOM 2711 C C . ASN A 1 330 ? 11.022 -16.809 10.498 1.00 94.00 330 ASN A C 1
ATOM 2713 O O . ASN A 1 330 ? 11.915 -17.474 11.019 1.00 94.00 330 ASN A O 1
ATOM 2717 N N . SER A 1 331 ? 10.610 -16.996 9.247 1.00 94.56 331 SER A N 1
ATOM 2718 C CA . SER A 1 331 ? 11.202 -17.937 8.291 1.00 94.56 331 SER A CA 1
ATOM 2719 C C . SER A 1 331 ? 12.293 -17.293 7.427 1.00 94.56 331 SER A C 1
ATOM 2721 O O . SER A 1 331 ? 12.855 -17.966 6.562 1.00 94.56 331 SER A O 1
ATOM 2723 N N . ASN A 1 332 ? 12.615 -16.008 7.630 1.00 90.12 332 ASN A N 1
ATOM 2724 C CA . ASN A 1 332 ? 13.724 -15.372 6.930 1.00 90.12 332 ASN A CA 1
ATOM 2725 C C . ASN A 1 332 ? 15.062 -15.980 7.363 1.00 90.12 332 ASN A C 1
ATOM 2727 O O . ASN A 1 332 ? 15.448 -15.911 8.528 1.00 90.12 332 ASN A O 1
ATOM 2731 N N . SER A 1 333 ? 15.812 -16.497 6.394 1.00 89.44 333 SER A N 1
ATOM 2732 C CA . SER A 1 333 ? 17.195 -16.945 6.582 1.00 89.44 333 SER A CA 1
ATOM 2733 C C . SER A 1 333 ? 18.224 -16.003 5.948 1.00 89.44 333 SER A C 1
ATOM 2735 O O . SER A 1 333 ? 19.430 -16.247 6.052 1.00 89.44 333 SER A O 1
ATOM 2737 N N . ASN A 1 334 ? 17.784 -14.937 5.267 1.00 89.62 334 ASN A N 1
ATOM 2738 C CA . ASN A 1 334 ? 18.676 -14.023 4.567 1.00 89.62 334 ASN A CA 1
ATOM 2739 C C . ASN A 1 334 ? 19.294 -13.000 5.537 1.00 89.62 334 ASN A C 1
ATOM 2741 O O . ASN A 1 334 ? 18.675 -11.997 5.906 1.00 89.62 334 ASN A O 1
ATOM 2745 N N . LYS A 1 335 ? 20.561 -13.238 5.898 1.00 89.94 335 LYS A N 1
ATOM 2746 C CA . LYS A 1 335 ? 21.342 -12.374 6.799 1.00 89.94 335 LYS A CA 1
ATOM 2747 C C . LYS A 1 335 ? 21.581 -10.968 6.242 1.00 89.94 335 LYS A C 1
ATOM 2749 O O . LYS A 1 335 ? 21.710 -10.031 7.028 1.00 89.94 335 LYS A O 1
ATOM 2754 N N . ASN A 1 336 ? 21.643 -10.805 4.918 1.00 90.31 336 ASN A N 1
ATOM 2755 C CA . ASN A 1 336 ? 21.807 -9.487 4.302 1.00 90.31 336 ASN A CA 1
ATOM 2756 C C . ASN A 1 336 ? 20.546 -8.647 4.506 1.00 90.31 336 ASN A C 1
ATOM 2758 O O . ASN A 1 336 ? 20.652 -7.489 4.899 1.00 90.31 336 ASN A O 1
ATOM 2762 N N . LEU A 1 337 ? 19.359 -9.227 4.300 1.00 92.88 337 LEU A N 1
ATOM 2763 C CA . LEU A 1 337 ? 18.092 -8.533 4.553 1.00 92.88 337 LEU A CA 1
ATOM 2764 C C . LEU A 1 337 ? 17.943 -8.152 6.026 1.00 92.88 337 LEU A C 1
ATOM 2766 O O . LEU A 1 337 ? 17.592 -7.010 6.315 1.00 92.88 337 LEU A O 1
ATOM 2770 N N . ASP A 1 338 ? 18.288 -9.057 6.946 1.00 92.56 338 ASP A N 1
ATOM 2771 C CA . ASP A 1 338 ? 18.296 -8.757 8.383 1.00 92.56 338 ASP A CA 1
ATOM 2772 C C . ASP A 1 338 ? 19.213 -7.579 8.711 1.00 92.56 338 ASP A C 1
ATOM 2774 O O . ASP A 1 338 ? 18.821 -6.657 9.427 1.00 92.56 338 ASP A O 1
ATOM 2778 N N . PHE A 1 339 ? 20.440 -7.599 8.187 1.00 95.00 339 PHE A N 1
ATOM 2779 C CA . PHE A 1 339 ? 21.398 -6.520 8.392 1.00 95.00 339 PHE A CA 1
ATOM 2780 C C . PHE A 1 339 ? 20.878 -5.194 7.832 1.00 95.00 339 PHE A C 1
ATOM 2782 O O . PHE A 1 339 ? 20.949 -4.171 8.515 1.00 95.00 339 PHE A O 1
ATOM 2789 N N . ILE A 1 340 ? 20.329 -5.213 6.615 1.00 96.12 340 ILE A N 1
ATOM 2790 C CA . ILE A 1 340 ? 19.796 -4.025 5.950 1.00 96.12 340 ILE A CA 1
ATOM 2791 C C . ILE A 1 340 ? 18.669 -3.416 6.777 1.00 96.12 340 ILE A C 1
ATOM 2793 O O . ILE A 1 340 ? 18.758 -2.236 7.105 1.00 96.12 340 ILE A O 1
ATOM 2797 N N . LEU A 1 341 ? 17.646 -4.199 7.141 1.00 95.44 341 LEU A N 1
ATOM 2798 C CA . LEU A 1 341 ? 16.478 -3.694 7.868 1.00 95.44 341 LEU A CA 1
ATOM 2799 C C . LEU A 1 341 ? 16.850 -3.171 9.260 1.00 95.44 341 LEU A C 1
ATOM 2801 O O . LEU A 1 341 ? 16.362 -2.115 9.652 1.00 95.44 341 LEU A O 1
ATOM 2805 N N . LYS A 1 342 ? 17.779 -3.833 9.964 1.00 94.81 342 LYS A N 1
ATOM 2806 C CA . LYS A 1 342 ? 18.328 -3.340 11.244 1.00 94.81 342 LYS A CA 1
ATOM 2807 C C . LYS A 1 342 ? 19.126 -2.043 11.109 1.00 94.81 342 LYS A C 1
ATOM 2809 O O . LYS A 1 342 ? 19.275 -1.330 12.093 1.00 94.81 342 LYS A O 1
ATOM 2814 N N . SER A 1 343 ? 19.669 -1.767 9.925 1.00 95.38 343 SER A N 1
ATOM 2815 C CA . SER A 1 343 ? 20.536 -0.611 9.671 1.00 95.38 343 SER A CA 1
ATOM 2816 C C . SER A 1 343 ? 19.797 0.588 9.077 1.00 95.38 343 SER A C 1
ATOM 2818 O O . SER A 1 343 ? 20.413 1.640 8.894 1.00 95.38 343 SER A O 1
ATOM 2820 N N . LEU A 1 344 ? 18.508 0.454 8.744 1.00 92.81 344 LEU A N 1
ATOM 2821 C CA . LEU A 1 344 ? 17.715 1.585 8.273 1.00 92.81 344 LEU A CA 1
ATOM 2822 C C . LEU A 1 344 ? 17.548 2.586 9.419 1.00 92.81 344 LEU A C 1
ATOM 2824 O O . LEU A 1 344 ? 17.103 2.225 10.509 1.00 92.81 344 LEU A O 1
ATOM 2828 N N . LYS A 1 345 ? 17.927 3.839 9.163 1.00 80.75 345 LYS A N 1
ATOM 2829 C CA . LYS A 1 345 ? 17.875 4.923 10.153 1.00 80.75 345 LYS A CA 1
ATOM 2830 C C . LYS A 1 345 ? 16.457 5.234 10.540 1.00 80.75 345 LYS A C 1
ATOM 2832 O O . LYS A 1 345 ? 15.649 5.255 9.589 1.00 80.75 345 LYS A O 1
#

Sequence (345 aa):
KKQFYCSKYNYEPQFKYPKLKFNGYKLHRSFCSQRLERIDDEQIRQLYEDVIYEYSGLIECIETINLGRKFYYNSLKSFGTPTEKDLENAKFILRFSNEDFDEDLLPIYNANDAKAYFEDFSKRYGFNYTIKLSTNISAAAMVLNNSQTLVLRKNHKFSKNQLTVLANHEIGVHMVTTFNALNQPLKVFSNGFPMNVETQEGLAVYSEYMSGCLTLSRLQELSYRIIAVDSLAKGYSFSDTFDLLFNQYKVHRDKAFVITLRVHRGGGFTKDWLYLAGLQKVYNYAQEGKDLDVLLTGKVNMDYIPTIQHMQELGLALTSKYYTDSYQSNSNSNKNLDFILKSLK

Nearest PDB structures (foldseek):
  7a03-assembly1_A  TM=4.278E-01  e=5.320E-04  Chitinophagaceae bacterium
  5giv-assembly3_E  TM=4.464E-01  e=4.836E-03  Deinococcus radiodurans R1 = ATCC 13939 = DSM 20539
  6d2s-assembly1_A  TM=3.384E-01  e=1.594E-01  Mycobacterium tuberculosis H37Rv

Radius of gyration: 20.25 Å; Cα contacts (8 Å, |Δi|>4): 509; chains: 1; bounding box: 48×44×57 Å

pLDDT: mean 95.36, std 4.28, range [63.97, 98.75]

Foldseek 3Di:
DVVCVVVVNPDFDDDDDDDDPDDLVVVLVVLVPDPLVPVPDPLVSVQSVQVSVLVNLVSQLVVLQPVAVSNAVSLCVQANADDPLLLVLLVLLLVDDFDDDDQLQDQAAFPVSLVVLLVVLCVVDPDDAAEEEDCPDLDQWAADLVRRYIYGHHGGGHGNLRSVLCSLQHVLQVSLQSVLCVPAPDVCQNSATRPLLLQRLLNSVLSCQLLQSDGSVNSNLLSLLSVLLVCVVVVDGLSRQLCCCCVVSVHPNVSSNSSSCVQPGSNGNRNSNSNNVSNLVVVVCVVVVHDCQLSSSHSYDPVCSVVSVVCVVVVNGDTRPGHNPSVVGRPHPDPVVVVSSVPSD

Solvent-accessible surface area (backbone atoms only — not comparable to full-atom values): 18516 Å² total; per-residue (Å²): 106,71,66,30,57,74,49,73,48,71,46,79,84,84,83,85,77,82,80,80,91,72,62,57,70,62,48,48,54,56,52,76,64,55,72,56,88,74,45,81,52,63,71,62,33,48,53,54,51,48,32,45,54,44,53,44,41,50,42,53,24,63,75,21,50,72,55,38,68,58,10,24,54,31,23,37,74,67,49,40,73,72,50,73,65,54,52,50,43,26,55,55,56,62,71,59,79,75,78,78,96,55,76,49,67,48,58,77,39,45,44,67,56,50,47,54,51,50,59,58,63,42,69,82,49,100,71,88,70,46,81,44,75,37,84,89,55,92,53,67,58,50,69,40,70,96,69,44,27,42,37,35,21,49,88,43,61,36,16,61,43,52,50,54,29,48,41,33,25,42,47,36,30,55,43,32,16,42,55,18,5,66,71,32,83,43,61,59,32,55,78,34,38,56,70,13,61,28,41,51,40,2,49,14,51,44,29,16,38,22,56,41,51,55,45,68,71,56,54,39,52,39,26,52,30,33,54,42,37,47,34,48,74,73,67,43,51,62,36,52,37,27,43,47,33,31,72,72,68,62,35,57,67,71,58,22,49,53,49,35,48,59,27,48,39,52,42,32,33,30,55,60,32,32,41,52,57,15,23,50,54,45,50,53,44,48,74,72,71,48,77,64,55,75,60,30,30,14,37,38,28,75,92,44,47,69,57,52,51,52,32,36,76,73,68,58,36,62,79,46,83,49,73,46,70,37,74,79,51,77,54,52,81,58,64,66,58,53,53,50,63,73,63,52,125

Mean predicted aligned error: 3.64 Å